Protein AF-0000000073159281 (afdb_homodimer)

Secondary structure (DSSP, 8-state):
-EEEEEEEEEE-S--EEEEETTEEEEEEEEEEEEEEEEE---TT-S-PEEEEEEEEEEEEE-STTHHHHHHHH--TT-EEEEEEEEEEEEEE-TTS-EEEEEEEE-/-EEEEEEEEEE-S--EEEEETTEEEEEEEEEEEEEEEEE---TT-S-PEEEEEEEEEEEEE-STTHHHHHHHH--TT-EEEEEEEEEEEEEE-TTS-EEEEEEEE-

Structure (mmCIF, N/CA/C/O backbone):
data_AF-0000000073159281-model_v1
#
loop_
_entity.id
_entity.type
_entity.pdbx_description
1 polymer 'Single-stranded DNA-binding protein, mitochondrial'
#
loop_
_atom_site.group_PDB
_atom_site.id
_atom_site.type_symbol
_atom_site.label_atom_id
_atom_site.label_alt_id
_atom_site.label_comp_id
_atom_site.label_asym_id
_atom_site.label_entity_id
_atom_site.label_seq_id
_atom_site.pdbx_PDB_ins_code
_atom_site.Cartn_x
_atom_site.Cartn_y
_atom_site.Cartn_z
_atom_site.occupancy
_atom_site.B_iso_or_equiv
_atom_site.auth_seq_id
_atom_site.auth_comp_id
_atom_site.auth_asym_id
_atom_site.auth_atom_id
_atom_site.pdbx_PDB_model_num
ATOM 1 N N . ALA A 1 1 ? -12.023 -1.165 11.5 1 90.31 1 ALA A N 1
ATOM 2 C CA . ALA A 1 1 ? -11.266 -1.849 10.461 1 90.31 1 ALA A CA 1
ATOM 3 C C . ALA A 1 1 ? -9.773 -1.584 10.609 1 90.31 1 ALA A C 1
ATOM 5 O O . ALA A 1 1 ? -9.367 -0.626 11.273 1 90.31 1 ALA A O 1
ATOM 6 N N . MET A 1 2 ? -8.883 -2.578 10.203 1 96.81 2 MET A N 1
ATOM 7 C CA . MET A 1 2 ? -7.434 -2.473 10.297 1 96.81 2 MET A CA 1
ATOM 8 C C . MET A 1 2 ? -6.816 -2.162 8.938 1 96.81 2 MET A C 1
ATOM 10 O O . MET A 1 2 ? -7.199 -2.754 7.93 1 96.81 2 MET A O 1
ATOM 14 N N . ASN A 1 3 ? -5.973 -1.206 8.938 1 98.44 3 ASN A N 1
ATOM 15 C CA . ASN A 1 3 ? -5.109 -0.786 7.836 1 98.44 3 ASN A CA 1
ATOM 16 C C . ASN A 1 3 ? -3.709 -0.43 8.328 1 98.44 3 ASN A C 1
ATOM 18 O O . ASN A 1 3 ? -3.459 0.705 8.742 1 98.44 3 ASN A O 1
ATOM 22 N N . ARG A 1 4 ? -2.82 -1.437 8.297 1 98.5 4 ARG A N 1
ATOM 23 C CA . ARG A 1 4 ? -1.5 -1.253 8.891 1 98.5 4 ARG A CA 1
ATOM 24 C C . ARG A 1 4 ? -0.404 -1.751 7.953 1 98.5 4 ARG A C 1
ATOM 26 O O . ARG A 1 4 ? -0.507 -2.846 7.395 1 98.5 4 ARG A O 1
ATOM 33 N N . VAL A 1 5 ? 0.589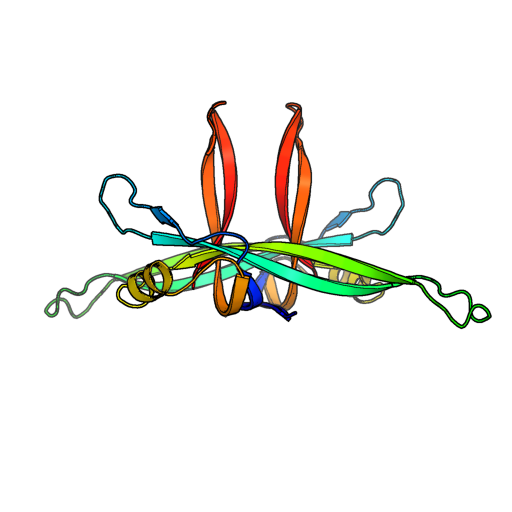 -0.962 7.777 1 98.81 5 VAL A N 1
ATOM 34 C CA . VAL A 1 5 ? 1.781 -1.298 7.004 1 98.81 5 VAL A CA 1
ATOM 35 C C . VAL A 1 5 ? 3.02 -1.191 7.895 1 98.81 5 VAL A C 1
ATOM 37 O O . VAL A 1 5 ? 3.154 -0.244 8.672 1 98.81 5 VAL A O 1
ATOM 40 N N . GLN A 1 6 ? 3.889 -2.137 7.812 1 98.81 6 GLN A N 1
ATOM 41 C CA . GLN A 1 6 ? 5.184 -2.137 8.484 1 98.81 6 GLN A CA 1
ATOM 42 C C . GLN A 1 6 ? 6.316 -2.385 7.496 1 98.81 6 GLN A C 1
ATOM 44 O O . GLN A 1 6 ? 6.324 -3.398 6.797 1 98.81 6 GLN A O 1
ATOM 49 N N . LEU A 1 7 ? 7.242 -1.481 7.488 1 98.75 7 LEU A N 1
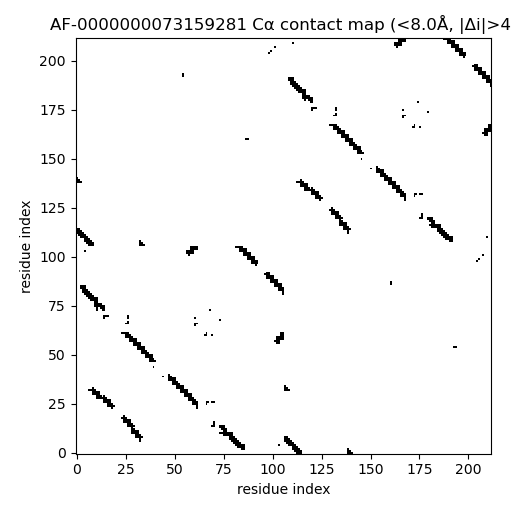ATOM 50 C CA . LEU A 1 7 ? 8.375 -1.571 6.566 1 98.75 7 LEU A CA 1
ATOM 51 C C . LEU A 1 7 ? 9.695 -1.385 7.305 1 98.75 7 LEU A C 1
ATOM 53 O O . LEU A 1 7 ? 9.781 -0.57 8.227 1 98.75 7 LEU A O 1
ATOM 57 N N . LEU A 1 8 ? 10.648 -2.141 6.996 1 98.62 8 LEU A N 1
ATOM 58 C CA . LEU A 1 8 ? 12.047 -1.915 7.336 1 98.62 8 LEU A CA 1
ATOM 59 C C . LEU A 1 8 ? 12.906 -1.809 6.078 1 98.62 8 LEU A C 1
ATOM 61 O O . LEU A 1 8 ? 12.93 -2.732 5.262 1 98.62 8 LEU A O 1
ATOM 65 N N . GLY A 1 9 ? 13.469 -0.706 5.848 1 98.5 9 GLY A N 1
ATOM 66 C CA . GLY A 1 9 ? 14.234 -0.496 4.629 1 98.5 9 GLY A CA 1
ATOM 67 C C . GLY A 1 9 ? 15.133 0.724 4.691 1 98.5 9 GLY A C 1
ATOM 68 O O . GLY A 1 9 ? 15.43 1.231 5.777 1 98.5 9 GLY A O 1
ATOM 69 N N . ARG A 1 10 ? 15.617 1.098 3.531 1 98.62 10 ARG A N 1
ATOM 70 C CA . ARG A 1 10 ? 16.562 2.209 3.443 1 98.62 10 ARG A CA 1
ATOM 71 C C . ARG A 1 10 ? 15.992 3.34 2.59 1 98.62 10 ARG A C 1
ATOM 73 O O . ARG A 1 10 ? 15.383 3.094 1.547 1 98.62 10 ARG A O 1
ATOM 80 N N . VAL A 1 11 ? 16.312 4.52 3.033 1 98.88 11 VAL A N 1
ATOM 81 C CA . VAL A 1 11 ? 15.844 5.719 2.346 1 98.88 11 VAL A CA 1
ATOM 82 C C . VAL A 1 11 ? 16.625 5.91 1.049 1 98.88 11 VAL A C 1
ATOM 84 O O . VAL A 1 11 ? 17.859 5.844 1.046 1 98.88 11 VAL A O 1
ATOM 87 N N . GLY A 1 12 ? 15.977 6.184 -0.039 1 98.69 12 GLY A N 1
ATOM 88 C CA . GLY A 1 12 ? 16.609 6.254 -1.351 1 98.69 12 GLY A CA 1
ATOM 89 C C . GLY A 1 12 ? 17.156 7.625 -1.675 1 98.69 12 GLY A C 1
ATOM 90 O O . GLY A 1 12 ? 18.109 7.75 -2.441 1 98.69 12 GLY A O 1
ATOM 91 N N . GLN A 1 13 ? 16.5 8.633 -1.243 1 98.69 13 GLN A N 1
ATOM 92 C CA . GLN A 1 13 ? 16.875 10.031 -1.407 1 98.69 13 GLN A CA 1
ATOM 93 C C . GLN A 1 13 ? 16.484 10.859 -0.19 1 98.69 13 GLN A C 1
ATOM 95 O O . GLN A 1 13 ? 15.609 10.453 0.583 1 98.69 13 GLN A O 1
ATOM 100 N N . ASP A 1 14 ? 17.109 11.977 -0.103 1 98.88 14 ASP A N 1
ATOM 101 C CA . ASP A 1 14 ? 16.75 12.859 0.996 1 98.88 14 ASP A CA 1
ATOM 102 C C . ASP A 1 14 ? 15.266 13.234 0.922 1 98.88 14 ASP A C 1
ATOM 104 O O . ASP A 1 14 ? 14.742 13.508 -0.161 1 98.88 14 ASP A O 1
ATOM 108 N N . PRO A 1 15 ? 14.625 13.281 2.131 1 98.75 15 PRO A N 1
ATOM 109 C CA . PRO A 1 15 ? 13.203 13.656 2.148 1 98.75 15 PRO A CA 1
ATOM 110 C C . PRO A 1 15 ? 12.953 15.055 1.596 1 98.75 15 PRO A C 1
ATOM 112 O O . PRO A 1 15 ? 13.82 15.93 1.7 1 98.75 15 PRO A O 1
ATOM 115 N N . ILE A 1 16 ? 11.797 15.211 1.095 1 98.06 16 ILE A N 1
ATOM 116 C CA . ILE A 1 16 ? 11.336 16.5 0.581 1 98.06 16 ILE A CA 1
ATOM 117 C C . ILE A 1 16 ? 10.094 16.953 1.352 1 98.06 16 ILE A C 1
ATOM 119 O O . ILE A 1 16 ? 9.227 16.141 1.669 1 98.06 16 ILE A O 1
ATOM 123 N N . MET A 1 17 ? 10.094 18.188 1.643 1 96.12 17 MET A N 1
ATOM 124 C CA . MET A 1 17 ? 8.891 18.781 2.219 1 96.12 17 MET A CA 1
ATOM 125 C C . MET A 1 17 ? 8.016 19.391 1.133 1 96.12 17 MET A C 1
ATOM 127 O O . MET A 1 17 ? 8.492 20.172 0.314 1 96.12 17 MET A O 1
ATOM 131 N N . ARG A 1 18 ? 6.812 18.922 1.043 1 94.06 18 ARG A N 1
ATOM 132 C CA . ARG A 1 18 ? 5.863 19.469 0.075 1 94.06 18 ARG A CA 1
ATOM 133 C C . ARG A 1 18 ? 4.715 20.188 0.776 1 94.06 18 ARG A C 1
ATOM 135 O O . ARG A 1 18 ? 4.305 19.781 1.871 1 94.06 18 ARG A O 1
ATOM 142 N N . GLN A 1 19 ? 4.391 21.344 0.335 1 86.62 19 GLN A N 1
ATOM 143 C CA . GLN A 1 19 ? 3.229 22.094 0.788 1 86.62 19 GLN A CA 1
ATOM 144 C C . GLN A 1 19 ? 2.348 22.516 -0.388 1 86.62 19 GLN A C 1
ATOM 146 O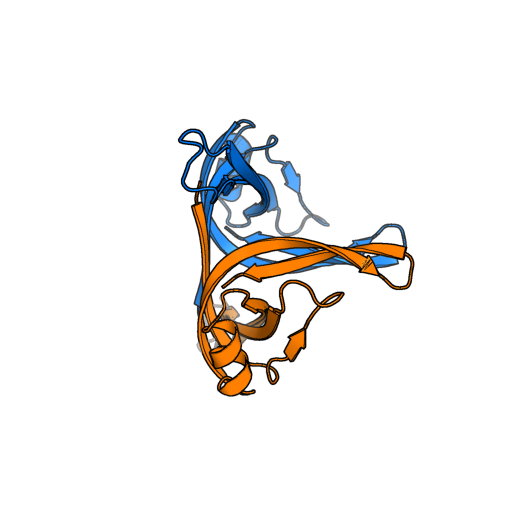 O . GLN A 1 19 ? 2.816 23.172 -1.32 1 86.62 19 GLN A O 1
ATOM 151 N N . VAL A 1 20 ? 1.245 21.781 -0.47 1 66.94 20 VAL A N 1
ATOM 152 C CA . VAL A 1 20 ? 0.361 22.203 -1.553 1 66.94 20 VAL A CA 1
ATOM 153 C C . VAL A 1 20 ? -0.556 23.312 -1.068 1 66.94 20 VAL A C 1
ATOM 155 O O . VAL A 1 20 ? -1.267 23.156 -0.073 1 66.94 20 VAL A O 1
ATOM 158 N N . ASP A 1 21 ? -0.617 24.359 -1.96 1 64.62 21 ASP A N 1
ATOM 159 C CA . ASP A 1 21 ? -1.355 25.609 -1.766 1 64.62 21 ASP A CA 1
ATOM 160 C C . ASP A 1 21 ? -1.19 26.125 -0.339 1 64.62 21 ASP A C 1
ATOM 162 O O . ASP A 1 21 ? -2.076 26.797 0.188 1 64.62 21 ASP A O 1
ATOM 166 N N . GLY A 1 22 ? -0.169 25.859 0.311 1 63.59 22 GLY A N 1
ATOM 167 C CA . GLY A 1 22 ? 0.127 26.406 1.623 1 63.59 22 GLY A CA 1
ATOM 168 C C . GLY A 1 22 ? -0.585 25.688 2.75 1 63.59 22 GLY A C 1
ATOM 169 O O . GLY A 1 22 ? -0.475 26.078 3.914 1 63.59 22 GLY A O 1
ATOM 170 N N . LYS A 1 23 ? -1.422 24.594 2.414 1 73.94 23 LYS A N 1
ATOM 171 C CA . LYS A 1 23 ? -2.145 23.953 3.508 1 73.94 23 LYS A CA 1
ATOM 172 C C . LYS A 1 23 ? -1.629 22.531 3.746 1 73.94 23 LYS A C 1
ATOM 174 O O . LYS A 1 23 ? -1.269 21.828 2.799 1 73.94 23 LYS A O 1
ATOM 179 N N . ASN A 1 24 ? -1.276 22.125 4.863 1 85 24 ASN A N 1
ATOM 180 C CA . ASN A 1 24 ? -0.925 20.875 5.516 1 85 24 ASN A CA 1
ATOM 181 C C . ASN A 1 24 ? 0.343 20.266 4.922 1 85 24 ASN A C 1
ATOM 183 O O . ASN A 1 24 ? 0.274 19.328 4.125 1 85 24 ASN A O 1
ATOM 187 N N . PRO A 1 25 ? 1.506 20.906 5.148 1 94.5 25 PRO A N 1
ATOM 188 C CA . PRO A 1 25 ? 2.77 20.359 4.637 1 94.5 25 PRO A CA 1
ATOM 189 C C . PRO A 1 25 ? 2.939 18.875 4.926 1 94.5 25 PRO A C 1
ATOM 191 O O . PRO A 1 25 ? 2.379 18.359 5.898 1 94.5 25 PRO A O 1
ATOM 194 N N . VAL A 1 26 ? 3.73 18.25 4.055 1 96.5 26 VAL A N 1
ATOM 195 C CA . VAL A 1 26 ? 4.016 16.828 4.199 1 96.5 26 VAL A CA 1
ATOM 196 C C . VAL A 1 26 ? 5.484 16.562 3.883 1 96.5 26 VAL A C 1
ATOM 198 O O . VAL A 1 26 ? 6.043 17.141 2.955 1 96.5 26 VAL A O 1
ATOM 201 N N . THR A 1 27 ? 6.129 15.758 4.656 1 98.25 27 THR A N 1
ATOM 202 C CA . THR A 1 27 ? 7.445 15.234 4.305 1 98.25 27 THR A CA 1
ATOM 203 C C . THR A 1 27 ? 7.316 13.906 3.562 1 98.25 27 THR A C 1
ATOM 205 O O . THR A 1 27 ? 6.629 12.992 4.027 1 98.25 27 THR A O 1
ATOM 208 N N . ILE A 1 28 ? 7.984 13.836 2.406 1 98.19 28 ILE A N 1
ATOM 209 C CA . ILE A 1 28 ? 7.887 12.641 1.58 1 98.19 28 ILE A CA 1
ATOM 210 C C . ILE A 1 28 ? 9.281 12.07 1.33 1 98.19 28 ILE A C 1
ATOM 212 O O . ILE A 1 28 ? 10.227 12.82 1.082 1 98.19 28 ILE A O 1
ATOM 216 N N . PHE A 1 29 ? 9.375 10.758 1.369 1 98.62 29 PHE A N 1
ATOM 217 C CA . PHE A 1 29 ? 10.602 10.078 0.962 1 98.62 29 PHE A CA 1
ATOM 218 C C . PHE A 1 29 ? 10.305 8.664 0.484 1 98.62 29 PHE A C 1
ATOM 220 O O . PHE A 1 29 ? 9.211 8.148 0.7 1 98.62 29 PHE A O 1
ATOM 227 N N . SER A 1 30 ? 11.266 8.109 -0.207 1 98.75 30 SER A N 1
ATOM 228 C CA . SER A 1 30 ? 11.148 6.73 -0.663 1 98.75 30 SER A CA 1
ATOM 229 C C . SER A 1 30 ? 11.93 5.785 0.242 1 98.75 30 SER A C 1
ATOM 231 O O . SER A 1 30 ? 13.016 6.117 0.709 1 98.75 30 SER A O 1
ATOM 233 N N . LEU A 1 31 ? 11.383 4.668 0.458 1 98.81 31 LEU A N 1
ATOM 234 C CA . LEU A 1 31 ? 12.008 3.619 1.259 1 98.81 31 LEU A CA 1
ATOM 235 C C . LEU A 1 31 ? 12.117 2.322 0.464 1 98.81 31 LEU A C 1
ATOM 237 O O . LEU A 1 31 ? 11.125 1.822 -0.059 1 98.81 31 LEU A O 1
ATOM 241 N N . ALA A 1 32 ? 13.305 1.814 0.357 1 98.62 32 ALA A N 1
ATOM 242 C CA . ALA A 1 32 ? 13.531 0.561 -0.355 1 98.62 32 ALA A CA 1
ATOM 243 C C . ALA A 1 32 ? 13.422 -0.634 0.588 1 98.62 32 ALA A C 1
ATOM 245 O O . ALA A 1 32 ? 14.055 -0.655 1.647 1 98.62 32 ALA A O 1
ATOM 246 N N . THR A 1 33 ? 12.648 -1.606 0.291 1 98.25 33 THR A N 1
ATOM 247 C CA . THR A 1 33 ? 12.656 -2.918 0.929 1 98.25 33 THR A CA 1
ATOM 248 C C . THR A 1 33 ? 13.094 -3.996 -0.059 1 98.25 33 THR A C 1
ATOM 250 O O . THR A 1 33 ? 12.758 -3.934 -1.243 1 98.25 33 THR A O 1
ATOM 253 N N . ASN A 1 34 ? 13.773 -4.965 0.489 1 95.56 34 ASN A N 1
ATOM 254 C CA . ASN A 1 34 ? 14.258 -6.035 -0.373 1 95.56 34 ASN A CA 1
ATOM 255 C C . ASN A 1 34 ? 13.719 -7.395 0.07 1 95.56 34 ASN A C 1
ATOM 257 O O . ASN A 1 34 ? 13.633 -7.676 1.268 1 95.56 34 ASN A O 1
ATOM 261 N N . GLU A 1 35 ? 13.305 -8.055 -0.894 1 90.69 35 GLU A N 1
ATOM 262 C CA . GLU A 1 35 ? 12.922 -9.453 -0.71 1 90.69 35 GLU A CA 1
ATOM 263 C C . GLU A 1 35 ? 13.875 -10.391 -1.448 1 90.69 35 GLU A C 1
ATOM 265 O O . GLU A 1 35 ? 14.273 -10.109 -2.58 1 90.69 35 GLU A O 1
ATOM 270 N N . MET A 1 36 ? 14.219 -11.406 -0.615 1 88.75 36 MET A N 1
ATOM 271 C CA . MET A 1 36 ? 15.133 -12.383 -1.209 1 88.75 36 MET A CA 1
ATOM 272 C C . MET A 1 36 ? 14.477 -13.758 -1.305 1 88.75 36 MET A C 1
ATOM 274 O O . MET A 1 36 ? 13.711 -14.148 -0.417 1 88.75 36 MET A O 1
ATOM 278 N N . TRP A 1 37 ? 14.68 -14.391 -2.459 1 84.06 37 TRP A N 1
ATOM 279 C CA . TRP A 1 37 ? 14.25 -15.781 -2.596 1 84.06 37 TRP A CA 1
ATOM 280 C C . TRP A 1 37 ? 15.281 -16.594 -3.371 1 84.06 37 TRP A C 1
ATOM 282 O O . TRP A 1 37 ? 16.125 -16.031 -4.074 1 84.06 37 TRP A O 1
ATOM 292 N N . ARG A 1 38 ? 15.359 -17.859 -3.15 1 82.12 38 ARG A N 1
ATOM 293 C CA . ARG A 1 38 ? 16.312 -18.766 -3.797 1 82.12 38 ARG A CA 1
ATOM 294 C C . ARG A 1 38 ? 15.742 -19.312 -5.105 1 82.12 38 ARG A C 1
ATOM 296 O O . ARG A 1 38 ? 14.57 -19.688 -5.172 1 82.12 38 ARG A O 1
ATOM 303 N N . THR A 1 39 ? 16.469 -18.953 -6.199 1 71.88 39 THR A N 1
ATOM 304 C CA . THR A 1 39 ? 16.141 -19.5 -7.516 1 71.88 39 THR A CA 1
ATOM 305 C C . THR A 1 39 ? 17 -20.719 -7.832 1 71.88 39 THR A C 1
ATOM 307 O O . THR A 1 39 ? 18.172 -20.766 -7.477 1 71.88 39 THR A O 1
ATOM 310 N N . GLY A 1 40 ? 16.484 -22.062 -8.117 1 64.81 40 GLY A N 1
ATOM 311 C CA . GLY A 1 40 ? 17.219 -23.234 -8.555 1 64.81 40 GLY A CA 1
ATOM 312 C C . GLY A 1 40 ? 16.766 -24.516 -7.863 1 64.81 40 GLY A C 1
ATOM 313 O O . GLY A 1 40 ? 17.281 -24.859 -6.801 1 64.81 40 GLY A O 1
ATOM 314 N N . GLU A 1 41 ? 15.492 -24.797 -7.871 1 54.75 41 GLU A N 1
ATOM 315 C CA . GLU A 1 41 ? 15.125 -26.125 -7.371 1 54.75 41 GLU A CA 1
ATOM 316 C C . GLU A 1 41 ? 16.125 -27.172 -7.82 1 54.75 41 GLU A C 1
ATOM 318 O O . GLU A 1 41 ? 15.883 -28.375 -7.676 1 54.75 41 GLU A O 1
ATOM 323 N N . ASN A 1 42 ? 16.922 -27.031 -8.883 1 53.5 42 ASN A N 1
ATOM 324 C CA . ASN A 1 42 ? 17.516 -28.344 -9.164 1 53.5 42 ASN A CA 1
ATOM 325 C C . ASN A 1 42 ? 18.266 -28.891 -7.961 1 53.5 42 ASN A C 1
ATOM 327 O O . ASN A 1 42 ? 19.156 -28.219 -7.426 1 53.5 42 ASN A O 1
ATOM 331 N N . GLU A 1 43 ? 17.75 -29.906 -7.234 1 51.38 43 GLU A N 1
ATOM 332 C CA . GLU A 1 43 ? 18.312 -30.719 -6.16 1 51.38 43 GLU A CA 1
ATOM 333 C C . GLU A 1 43 ? 19.828 -30.75 -6.215 1 51.38 43 GLU A C 1
ATOM 335 O O . GLU A 1 43 ? 20.5 -30.844 -5.18 1 51.38 43 GLU A O 1
ATOM 340 N N . GLU A 1 44 ? 20.422 -31.094 -7.387 1 54.53 44 GLU A N 1
ATOM 341 C CA . GLU A 1 44 ? 21.828 -31.484 -7.465 1 54.53 44 GLU A CA 1
ATOM 342 C C . GLU A 1 44 ? 22.75 -30.281 -7.324 1 54.53 44 GLU A C 1
ATOM 344 O O . GLU A 1 44 ? 23.969 -30.438 -7.164 1 54.53 44 GLU A O 1
ATOM 349 N N . ALA A 1 45 ? 22.375 -28.984 -7.82 1 53.59 45 ALA A N 1
ATOM 350 C CA . ALA A 1 45 ? 23.375 -27.922 -7.824 1 53.59 45 ALA A CA 1
ATOM 351 C C . ALA A 1 45 ? 23.375 -27.156 -6.504 1 53.59 45 ALA A C 1
ATOM 353 O O . ALA A 1 45 ? 22.344 -26.594 -6.113 1 53.59 45 ALA A O 1
ATOM 354 N N . GLN A 1 46 ? 23.969 -27.516 -5.461 1 59.97 46 GLN A N 1
ATOM 355 C CA . GLN A 1 46 ? 24.328 -26.984 -4.145 1 59.97 46 GLN A CA 1
ATOM 356 C C . GLN A 1 46 ? 24.297 -25.469 -4.133 1 59.97 46 GLN A C 1
ATOM 358 O O . GLN A 1 46 ? 24.281 -24.844 -3.066 1 59.97 46 GLN A O 1
ATOM 363 N N . GLY A 1 47 ? 24.516 -24.781 -5.297 1 57.78 47 GLY A N 1
ATOM 364 C CA . GLY A 1 47 ? 24.734 -23.344 -5.301 1 57.78 47 GLY A CA 1
ATOM 365 C C . GLY A 1 47 ? 23.516 -22.562 -5.781 1 57.78 47 GLY A C 1
ATOM 366 O O . GLY A 1 47 ? 23.562 -21.953 -6.855 1 57.78 47 GLY A O 1
ATOM 367 N N . GLY A 1 48 ? 22.266 -22.703 -5.43 1 63.47 48 GLY A N 1
ATOM 368 C CA . GLY A 1 48 ? 21.125 -21.969 -5.949 1 63.47 48 GLY A CA 1
ATOM 369 C C . GLY A 1 48 ? 21.328 -20.469 -5.902 1 63.47 48 GLY A C 1
ATOM 370 O O . GLY A 1 48 ? 21.984 -19.953 -5.004 1 63.47 48 GLY A O 1
ATOM 371 N N . ASP A 1 49 ? 21.219 -19.719 -6.973 1 79 49 ASP A N 1
ATOM 372 C CA . ASP A 1 49 ? 21.406 -18.281 -7.055 1 79 49 ASP A CA 1
ATOM 373 C C . ASP A 1 49 ? 20.312 -17.547 -6.301 1 79 49 ASP A C 1
ATOM 375 O O . ASP A 1 49 ? 19.141 -17.938 -6.344 1 79 49 ASP A O 1
ATOM 379 N N . ILE A 1 50 ? 20.672 -16.703 -5.395 1 84.44 50 ILE A N 1
ATOM 380 C CA . ILE A 1 50 ? 19.75 -15.844 -4.645 1 84.44 50 ILE A CA 1
ATOM 381 C C . ILE A 1 50 ? 19.25 -14.719 -5.543 1 84.44 50 ILE A C 1
ATOM 383 O O . ILE A 1 50 ? 20.047 -14.039 -6.203 1 84.44 50 ILE A O 1
ATOM 387 N N . SER A 1 51 ? 17.922 -14.711 -5.766 1 90.88 51 SER A N 1
ATOM 388 C CA . SER A 1 51 ? 17.297 -13.586 -6.445 1 90.88 51 SER A CA 1
ATOM 389 C C . SER A 1 51 ? 16.766 -12.555 -5.445 1 90.88 51 SER A C 1
ATOM 391 O O . SER A 1 51 ? 16.422 -12.906 -4.316 1 90.88 51 SER A O 1
ATOM 393 N N . GLN A 1 52 ? 16.938 -11.336 -5.871 1 91.56 52 GLN A N 1
ATOM 394 C CA . GLN A 1 52 ? 16.5 -10.266 -4.988 1 91.56 52 GLN A CA 1
ATOM 395 C C . GLN A 1 52 ? 15.57 -9.297 -5.719 1 91.56 52 GLN A C 1
ATOM 397 O O . GLN A 1 52 ? 15.789 -8.984 -6.891 1 91.56 52 GLN A O 1
ATOM 402 N N . LYS A 1 53 ? 14.523 -8.938 -5.012 1 93.62 53 LYS A N 1
ATOM 403 C CA . LYS A 1 53 ? 13.625 -7.906 -5.52 1 93.62 53 LYS A CA 1
ATOM 404 C C . LYS A 1 53 ? 13.562 -6.711 -4.574 1 93.62 53 LYS A C 1
ATOM 406 O O . LYS A 1 53 ? 13.367 -6.879 -3.367 1 93.62 53 LYS A O 1
ATOM 411 N N . THR A 1 54 ? 13.805 -5.562 -5.246 1 96.38 54 THR A N 1
ATOM 412 C CA . THR A 1 54 ? 13.664 -4.332 -4.477 1 96.38 54 THR A CA 1
ATOM 413 C C . THR A 1 54 ? 12.297 -3.695 -4.727 1 96.38 54 THR A C 1
ATOM 415 O O . THR A 1 54 ? 11.844 -3.605 -5.867 1 96.38 54 THR A O 1
ATOM 418 N N . THR A 1 55 ? 11.625 -3.383 -3.664 1 97.25 55 THR A N 1
ATOM 419 C CA . THR A 1 55 ? 10.383 -2.629 -3.74 1 97.25 55 THR A CA 1
ATOM 420 C C . THR A 1 55 ? 10.555 -1.239 -3.133 1 97.25 55 THR A C 1
ATOM 422 O O . THR A 1 55 ? 11.102 -1.097 -2.039 1 97.25 55 THR A O 1
ATOM 425 N N . TRP A 1 56 ? 10.109 -0.182 -3.857 1 98.19 56 TRP A N 1
ATOM 426 C CA . TRP A 1 56 ? 10.203 1.202 -3.404 1 98.19 56 TRP A CA 1
ATOM 427 C C . TRP A 1 56 ? 8.852 1.706 -2.918 1 98.19 56 TRP A C 1
ATOM 429 O O . TRP A 1 56 ? 7.855 1.627 -3.641 1 98.19 56 TRP A O 1
ATOM 439 N N . HIS A 1 57 ? 8.828 2.158 -1.744 1 98.38 57 HIS A N 1
ATOM 440 C CA . HIS A 1 57 ? 7.609 2.656 -1.112 1 98.38 57 HIS A CA 1
ATOM 441 C C . HIS A 1 57 ? 7.668 4.168 -0.92 1 98.38 57 HIS A C 1
ATOM 443 O O . HIS A 1 57 ? 8.68 4.699 -0.451 1 98.38 57 HIS A O 1
ATOM 449 N N . ARG A 1 58 ? 6.582 4.848 -1.285 1 97.94 58 ARG A N 1
ATOM 450 C CA . ARG A 1 58 ? 6.441 6.262 -0.95 1 97.94 58 ARG A CA 1
ATOM 451 C C . ARG A 1 58 ? 5.895 6.438 0.463 1 97.94 58 ARG A C 1
ATOM 453 O O . ARG A 1 58 ? 4.812 5.941 0.783 1 97.94 58 ARG A O 1
ATOM 460 N N . ILE A 1 59 ? 6.633 7.117 1.288 1 98.62 59 ILE A N 1
ATOM 461 C CA . ILE A 1 59 ? 6.227 7.395 2.662 1 98.62 59 ILE A CA 1
ATOM 462 C C . ILE A 1 59 ? 5.816 8.859 2.797 1 98.62 59 ILE A C 1
ATOM 464 O O . ILE A 1 59 ? 6.516 9.75 2.312 1 98.62 59 ILE A O 1
ATOM 468 N N . SER A 1 60 ? 4.738 9.109 3.424 1 97.81 60 SER A N 1
ATOM 469 C CA . SER A 1 60 ? 4.277 10.461 3.711 1 97.81 60 SER A CA 1
ATOM 470 C C . SER A 1 60 ? 4.125 10.695 5.211 1 97.81 60 SER A C 1
ATOM 472 O O . SER A 1 60 ? 3.467 9.906 5.898 1 97.81 60 SER A O 1
ATOM 474 N N . VAL A 1 61 ? 4.641 11.695 5.676 1 98.19 61 VAL A N 1
ATOM 475 C CA . VAL A 1 61 ? 4.551 12.055 7.086 1 98.19 61 VAL A CA 1
ATOM 476 C C . VAL A 1 61 ? 3.865 13.406 7.238 1 98.19 61 VAL A C 1
ATOM 478 O O . VAL A 1 61 ? 4.426 14.438 6.863 1 98.19 61 VAL A O 1
ATOM 481 N N . PHE A 1 62 ? 2.688 13.406 7.875 1 95.81 62 PHE A N 1
ATOM 482 C CA . PHE A 1 62 ? 1.899 14.625 8 1 95.81 62 PHE A CA 1
ATOM 483 C C . PHE A 1 62 ? 2.01 15.195 9.414 1 95.81 62 PHE A C 1
ATOM 485 O O . PHE A 1 62 ? 1.913 16.406 9.602 1 95.81 62 PHE A O 1
ATOM 492 N N . ARG A 1 63 ? 2.045 14.289 10.398 1 95.06 63 ARG A N 1
ATOM 493 C CA . ARG A 1 63 ? 1.969 14.719 11.797 1 95.06 63 ARG A CA 1
ATOM 494 C C . ARG A 1 63 ? 3.055 15.742 12.102 1 95.06 63 ARG A C 1
ATOM 496 O O . ARG A 1 63 ? 4.246 15.453 11.992 1 95.06 63 ARG A O 1
ATOM 503 N N . PRO A 1 64 ? 2.496 16.797 12.664 1 94.38 64 PRO A N 1
ATOM 504 C CA . PRO A 1 64 ? 3.502 17.812 12.961 1 94.38 64 PRO A CA 1
ATOM 505 C C . PRO A 1 64 ? 4.586 17.312 13.914 1 94.38 64 PRO A C 1
ATOM 507 O O . PRO A 1 64 ? 4.297 16.547 14.836 1 94.38 64 PRO A O 1
ATOM 510 N N . GLY A 1 65 ? 5.734 17.75 14.078 1 96.31 65 GLY A N 1
ATOM 511 C CA . GLY A 1 65 ? 6.871 17.281 14.844 1 96.31 65 GLY A CA 1
ATOM 512 C C . GLY A 1 65 ? 7.621 16.141 14.172 1 96.31 65 GLY A C 1
ATOM 513 O O . GLY A 1 65 ? 8.812 16.266 13.875 1 96.31 65 GLY A O 1
ATOM 514 N N . LEU A 1 66 ? 6.734 15.117 13.93 1 97.88 66 LEU A N 1
ATOM 515 C CA . LEU A 1 66 ? 7.375 14 13.242 1 97.88 66 LEU A CA 1
ATOM 516 C C . LEU A 1 66 ? 7.773 14.391 11.828 1 97.88 66 LEU A C 1
ATOM 518 O O . LEU A 1 66 ? 8.844 14.016 11.352 1 97.88 66 LEU A O 1
ATOM 522 N N . ARG A 1 67 ? 6.816 15.047 11.273 1 97.69 67 ARG A N 1
ATOM 523 C CA . ARG A 1 67 ? 7.074 15.562 9.938 1 97.69 67 ARG A CA 1
ATOM 524 C C . ARG A 1 67 ? 8.375 16.359 9.891 1 97.69 67 ARG A C 1
ATOM 526 O O . ARG A 1 67 ? 9.227 16.109 9.039 1 97.69 67 ARG A O 1
ATOM 533 N N . ASP A 1 68 ? 8.523 17.219 10.836 1 97.75 68 ASP A N 1
ATOM 534 C CA . ASP A 1 68 ? 9.68 18.094 10.859 1 97.75 68 ASP A CA 1
ATOM 535 C C . ASP A 1 68 ? 10.953 17.328 11.18 1 97.75 68 ASP A C 1
ATOM 537 O O . ASP A 1 68 ? 12 17.547 10.562 1 97.75 68 ASP A O 1
ATOM 541 N N . VAL A 1 69 ? 10.914 16.453 12.164 1 98.25 69 VAL A N 1
ATOM 542 C CA . VAL A 1 69 ? 12.055 15.641 12.555 1 98.25 69 VAL A CA 1
ATOM 543 C C . VAL A 1 69 ? 12.492 14.766 11.383 1 98.25 69 VAL A C 1
ATOM 545 O O . VAL A 1 69 ? 13.688 14.641 11.109 1 98.25 69 VAL A O 1
ATOM 548 N N . THR A 1 70 ? 11.539 14.203 10.703 1 98.75 70 THR A N 1
ATOM 549 C CA . THR A 1 70 ? 11.836 13.352 9.555 1 98.75 70 THR A CA 1
ATOM 550 C C . THR A 1 70 ? 12.547 14.148 8.461 1 98.75 70 THR A C 1
ATOM 552 O O . THR A 1 70 ? 13.57 13.711 7.934 1 98.75 70 THR A O 1
ATOM 555 N N . TYR A 1 71 ? 11.992 15.297 8.188 1 98.56 71 TYR A N 1
ATOM 556 C CA . TYR A 1 71 ? 12.578 16.141 7.156 1 98.56 71 TYR A CA 1
ATOM 557 C C . TYR A 1 71 ? 14 16.547 7.523 1 98.56 71 TYR A C 1
ATOM 559 O O . TYR A 1 71 ? 14.891 16.547 6.668 1 98.56 71 TYR A O 1
ATOM 567 N N . GLN A 1 72 ? 14.266 16.797 8.75 1 98.69 72 GLN A N 1
ATOM 568 C CA . GLN A 1 72 ? 15.531 17.375 9.203 1 98.69 72 GLN A CA 1
ATOM 569 C C . GLN A 1 72 ? 16.594 16.297 9.367 1 98.69 72 GLN A C 1
ATOM 571 O O . GLN A 1 72 ? 17.766 16.531 9.062 1 98.69 72 GLN A O 1
ATOM 576 N N . TYR A 1 73 ? 16.203 15.125 9.789 1 98.75 73 TYR A N 1
ATOM 577 C CA . TYR A 1 73 ? 17.25 14.234 10.305 1 98.75 73 TYR A CA 1
ATOM 578 C C . TYR A 1 73 ? 17.344 12.977 9.453 1 98.75 73 TYR A C 1
ATOM 580 O O . TYR A 1 73 ? 18.344 12.242 9.531 1 98.75 73 TYR A O 1
ATOM 588 N N . VAL A 1 74 ? 16.297 12.656 8.727 1 98.81 74 VAL A N 1
ATOM 589 C CA . VAL A 1 74 ? 16.391 11.516 7.828 1 98.81 74 VAL A CA 1
ATOM 590 C C . VAL A 1 74 ? 17.156 11.906 6.566 1 98.81 74 VAL A C 1
ATOM 592 O O . VAL A 1 74 ? 16.953 12.992 6.02 1 98.81 74 VAL A O 1
ATOM 595 N N . LYS A 1 75 ? 18.031 10.969 6.121 1 98.81 75 LYS A N 1
ATOM 596 C CA . LYS A 1 75 ? 18.859 11.211 4.945 1 98.81 75 LYS A CA 1
ATOM 597 C C . LYS A 1 75 ? 18.906 9.984 4.043 1 98.81 75 LYS A C 1
ATOM 599 O O . LYS A 1 75 ? 18.578 8.883 4.473 1 98.81 75 LYS A O 1
ATOM 604 N N . LYS A 1 76 ? 19.328 10.297 2.797 1 98.81 76 LYS A N 1
ATOM 605 C CA . LYS A 1 76 ? 19.625 9.172 1.908 1 98.81 76 LYS A CA 1
ATOM 606 C C . LYS A 1 76 ? 20.453 8.109 2.615 1 98.81 76 LYS A C 1
ATOM 608 O O . LYS A 1 76 ? 21.453 8.438 3.271 1 98.81 76 LYS A O 1
ATOM 613 N N . GLY A 1 77 ? 19.953 6.898 2.504 1 98.62 77 GLY A N 1
ATOM 614 C CA . GLY A 1 77 ? 20.719 5.801 3.076 1 98.62 77 GLY A CA 1
ATOM 615 C C . GLY A 1 77 ? 20.297 5.461 4.492 1 98.62 77 GLY A C 1
ATOM 616 O O . GLY A 1 77 ? 20.656 4.402 5.012 1 98.62 77 GLY A O 1
ATOM 617 N N . SER A 1 78 ? 19.547 6.297 5.156 1 98.75 78 SER A N 1
ATOM 618 C CA . SER A 1 78 ? 19.062 5.988 6.496 1 98.75 78 SER A CA 1
ATOM 619 C C . SER A 1 78 ? 18.297 4.672 6.512 1 98.75 78 SER A C 1
ATOM 621 O O . SER A 1 78 ? 17.484 4.406 5.613 1 98.75 78 SER A O 1
ATOM 623 N N . ARG A 1 79 ? 18.578 3.824 7.539 1 98.38 79 ARG A N 1
ATOM 624 C CA . ARG A 1 79 ? 17.766 2.637 7.797 1 98.38 79 ARG A CA 1
ATOM 625 C C . ARG A 1 79 ? 16.609 2.959 8.734 1 98.38 79 ARG A C 1
ATOM 627 O O . ARG A 1 79 ? 16.812 3.484 9.828 1 98.38 79 ARG A O 1
ATOM 634 N N . LEU A 1 80 ? 15.383 2.654 8.273 1 98.69 80 LEU A N 1
ATOM 635 C CA . LEU A 1 80 ? 14.219 3.039 9.062 1 98.69 80 LEU A CA 1
ATOM 636 C C . LEU A 1 80 ? 13.242 1.873 9.195 1 98.69 80 LEU A C 1
ATOM 638 O O . LEU A 1 80 ? 13.078 1.087 8.266 1 98.69 80 LEU A O 1
ATOM 642 N N . TYR A 1 81 ? 12.664 1.751 10.336 1 98.81 81 TYR A N 1
ATOM 643 C CA . TYR A 1 81 ? 11.406 1.047 10.531 1 98.81 81 TYR A CA 1
ATOM 644 C C . TYR A 1 81 ? 10.227 2.01 10.453 1 98.81 81 TYR A C 1
ATOM 646 O O . TYR A 1 81 ? 10.156 2.98 11.219 1 98.81 81 TYR A O 1
ATOM 654 N N . VAL A 1 82 ? 9.305 1.855 9.484 1 98.75 82 VAL A N 1
ATOM 655 C CA . VAL A 1 82 ? 8.164 2.74 9.281 1 98.75 82 VAL A CA 1
ATOM 656 C C . VAL A 1 82 ? 6.867 1.98 9.547 1 98.75 82 VAL A C 1
ATOM 658 O O . VAL A 1 82 ? 6.684 0.861 9.07 1 98.75 82 VAL A O 1
ATOM 661 N N . GLU A 1 83 ? 6.035 2.539 10.32 1 98.62 83 GLU A N 1
ATOM 662 C CA . GLU A 1 83 ? 4.668 2.066 10.523 1 98.62 83 GLU A CA 1
ATOM 663 C C . GLU A 1 83 ? 3.65 3.119 10.086 1 98.62 83 GLU A C 1
ATOM 665 O O . GLU A 1 83 ? 3.793 4.301 10.406 1 98.62 83 GLU A O 1
ATOM 670 N N . GLY A 1 84 ? 2.619 2.684 9.391 1 98.38 84 GLY A N 1
ATOM 671 C CA . GLY A 1 84 ? 1.595 3.611 8.938 1 98.38 84 GLY A CA 1
ATOM 672 C C . GLY A 1 84 ? 0.402 2.922 8.305 1 98.38 84 GLY A C 1
ATOM 673 O O . GLY A 1 84 ? 0.087 1.779 8.641 1 98.38 84 GLY A O 1
ATOM 674 N N . LYS A 1 85 ? -0.307 3.688 7.492 1 97.88 85 LYS A N 1
ATOM 675 C CA . LYS A 1 85 ? -1.492 3.201 6.793 1 97.88 85 LYS A CA 1
ATOM 676 C C . LYS A 1 85 ? -1.368 3.412 5.285 1 97.88 85 LYS A C 1
ATOM 678 O O . LYS A 1 85 ? -0.715 4.359 4.84 1 97.88 85 LYS A O 1
ATOM 683 N N . LEU A 1 86 ? -1.988 2.477 4.602 1 97.44 86 LEU A N 1
ATOM 684 C CA . LEU A 1 86 ? -2.053 2.627 3.152 1 97.44 86 LEU A CA 1
ATOM 685 C C . LEU A 1 86 ? -3.084 3.678 2.76 1 97.44 86 LEU A C 1
ATOM 687 O O . LEU A 1 86 ? -4.18 3.723 3.328 1 97.44 86 LEU A O 1
ATOM 691 N N . ASP A 1 87 ? -2.668 4.551 1.922 1 96.25 87 ASP A N 1
ATOM 692 C CA . ASP A 1 87 ? -3.576 5.531 1.336 1 96.25 87 ASP A CA 1
ATOM 693 C C . ASP A 1 87 ? -3.365 5.641 -0.172 1 96.25 87 ASP A C 1
ATOM 695 O O . ASP A 1 87 ? -2.23 5.59 -0.65 1 96.25 87 ASP A O 1
ATOM 699 N N . TYR A 1 88 ? -4.574 5.688 -0.882 1 95.12 88 TYR A N 1
ATOM 700 C CA . TYR A 1 88 ? -4.539 5.809 -2.336 1 95.12 88 TYR A CA 1
ATOM 701 C C . TYR A 1 88 ? -5.016 7.188 -2.781 1 95.12 88 TYR A C 1
ATOM 703 O O . TYR A 1 88 ? -6.207 7.492 -2.699 1 95.12 88 TYR A O 1
ATOM 711 N N . GLY A 1 89 ? -4.141 8.07 -3.029 1 89.81 89 GLY A N 1
ATOM 712 C CA . GLY A 1 89 ? -4.504 9.375 -3.559 1 89.81 89 GLY A CA 1
ATOM 713 C C . GLY A 1 89 ? -4.633 9.391 -5.07 1 89.81 89 GLY A C 1
ATOM 714 O O . GLY A 1 89 ? -4.188 8.461 -5.746 1 89.81 89 GLY A O 1
ATOM 715 N N . GLU A 1 90 ? -5.422 10.367 -5.504 1 88.19 90 GLU A N 1
ATOM 716 C CA . GLU A 1 90 ? -5.559 10.555 -6.945 1 88.19 90 GLU A CA 1
ATOM 717 C C . GLU A 1 90 ? -5.035 11.914 -7.379 1 88.19 90 GLU A C 1
ATOM 719 O O . GLU A 1 90 ? -5.148 12.898 -6.641 1 88.19 90 GLU A O 1
ATOM 724 N N . TYR A 1 91 ? -4.34 11.844 -8.508 1 85.88 91 TYR A N 1
ATOM 725 C CA . TYR A 1 91 ? -3.92 13.109 -9.094 1 85.88 91 TYR A CA 1
ATOM 726 C C . TYR A 1 91 ? -3.977 13.055 -10.609 1 85.88 91 TYR A C 1
ATOM 728 O O . TYR A 1 91 ? -4.039 11.969 -11.195 1 85.88 91 TYR A O 1
ATOM 736 N N . THR A 1 92 ? -4.148 14.266 -11.203 1 87 92 THR A N 1
ATOM 737 C CA . THR A 1 92 ? -4.105 14.367 -12.656 1 87 92 THR A CA 1
ATOM 738 C C . THR A 1 92 ? -2.699 14.711 -13.133 1 87 92 THR A C 1
ATOM 740 O O . THR A 1 92 ? -2.098 15.68 -12.664 1 87 92 THR A O 1
ATOM 743 N N . ASP A 1 93 ? -2.256 13.914 -14.117 1 82.12 93 ASP A N 1
ATOM 744 C CA . ASP A 1 93 ? -0.892 14.164 -14.578 1 82.12 93 ASP A CA 1
ATOM 745 C C . ASP A 1 93 ? -0.87 15.219 -15.68 1 82.12 93 ASP A C 1
ATOM 747 O O . ASP A 1 93 ? -1.908 15.781 -16.031 1 82.12 93 ASP A O 1
ATOM 751 N N . LYS A 1 94 ? 0.291 15.578 -16.141 1 83.44 94 LYS A N 1
ATOM 752 C CA . LYS A 1 94 ? 0.5 16.641 -17.125 1 83.44 94 LYS A CA 1
ATOM 753 C C . LYS A 1 94 ? -0.292 16.359 -18.406 1 83.44 94 LYS A C 1
ATOM 755 O O . LYS A 1 94 ? -0.589 17.281 -19.172 1 83.44 94 LYS A O 1
ATOM 760 N N . ASN A 1 95 ? -0.646 15.133 -18.609 1 83.5 95 ASN A N 1
ATOM 761 C CA . ASN A 1 95 ? -1.406 14.742 -19.797 1 83.5 95 ASN A CA 1
ATOM 762 C C . ASN A 1 95 ? -2.898 14.633 -19.5 1 83.5 95 ASN A C 1
ATOM 764 O O . ASN A 1 95 ? -3.645 14.008 -20.25 1 83.5 95 ASN A O 1
ATOM 768 N N . ASN A 1 96 ? -3.254 15.07 -18.297 1 83.25 96 ASN A N 1
ATOM 769 C CA . ASN A 1 96 ? -4.656 15.117 -17.891 1 83.25 96 ASN A CA 1
ATOM 770 C C . ASN A 1 96 ? -5.215 13.719 -17.656 1 83.25 96 ASN A C 1
ATOM 772 O O . ASN A 1 96 ? -6.387 13.461 -17.938 1 83.25 96 ASN A O 1
ATOM 776 N N . VAL A 1 97 ? -4.309 12.906 -17.375 1 82.62 97 VAL A N 1
ATOM 777 C CA . VAL A 1 97 ? -4.742 11.547 -17.047 1 82.62 97 VAL A CA 1
ATOM 778 C C . VAL A 1 97 ? -4.781 11.375 -15.531 1 82.62 97 VAL A C 1
ATOM 780 O O . VAL A 1 97 ? -3.84 11.758 -14.828 1 82.62 97 VAL A O 1
ATOM 783 N N . ARG A 1 98 ? -5.812 10.82 -15.078 1 83 98 ARG A N 1
ATOM 784 C CA . ARG A 1 98 ? -5.949 10.531 -13.648 1 83 98 ARG A CA 1
ATOM 785 C C . ARG A 1 98 ? -5.039 9.383 -13.234 1 83 98 ARG A C 1
ATOM 787 O O . ARG A 1 98 ? -5.055 8.32 -13.859 1 83 98 ARG A O 1
ATOM 794 N N . ARG A 1 99 ? -4.211 9.68 -12.172 1 83.81 99 ARG A N 1
ATOM 795 C CA . ARG A 1 99 ? -3.281 8.672 -11.68 1 83.81 99 ARG A CA 1
ATOM 796 C C . ARG A 1 99 ? -3.479 8.43 -10.188 1 83.81 99 ARG A C 1
ATOM 798 O O . ARG A 1 99 ? -3.934 9.312 -9.461 1 83.81 99 ARG A O 1
ATOM 805 N N . GLN A 1 100 ? -3.318 7.113 -9.945 1 86.31 100 GLN A N 1
ATOM 806 C CA . GLN A 1 100 ? -3.334 6.77 -8.523 1 86.31 100 GLN A CA 1
ATOM 807 C C . GLN A 1 100 ? -1.931 6.824 -7.93 1 86.31 100 GLN A C 1
ATOM 809 O O . GLN A 1 100 ? -0.966 6.387 -8.562 1 86.31 100 GLN A O 1
ATOM 814 N N . ALA A 1 101 ? -1.854 7.566 -6.809 1 89 101 ALA A N 1
ATOM 815 C CA . ALA A 1 101 ? -0.615 7.562 -6.035 1 89 101 ALA A CA 1
ATOM 816 C C . ALA A 1 101 ? -0.794 6.82 -4.715 1 89 101 ALA A C 1
ATOM 818 O O . ALA A 1 101 ? -1.64 7.188 -3.896 1 89 101 ALA A O 1
ATOM 819 N N . THR A 1 102 ? -0.055 5.742 -4.578 1 94.88 102 THR A N 1
ATOM 820 C CA . THR A 1 102 ? -0.066 4.996 -3.324 1 94.88 102 THR A CA 1
ATOM 821 C C . THR A 1 102 ? 0.985 5.539 -2.361 1 94.88 102 THR A C 1
ATOM 823 O O . THR A 1 102 ? 2.127 5.789 -2.756 1 94.88 102 THR A O 1
ATOM 826 N N . THR A 1 103 ? 0.564 5.746 -1.175 1 96.94 103 THR A N 1
ATOM 827 C CA . THR A 1 103 ? 1.51 6.188 -0.156 1 96.94 103 THR A CA 1
ATOM 828 C C . THR A 1 103 ? 1.255 5.473 1.168 1 96.94 103 THR A C 1
ATOM 830 O O . THR A 1 103 ? 0.148 4.988 1.414 1 96.94 103 THR A O 1
ATOM 833 N N . ILE A 1 104 ? 2.312 5.293 1.892 1 98.38 104 ILE A N 1
ATOM 834 C CA . ILE A 1 104 ? 2.203 4.91 3.295 1 98.38 104 ILE A CA 1
ATOM 835 C C . ILE A 1 104 ? 2.223 6.16 4.176 1 98.38 104 ILE A C 1
ATOM 837 O O . ILE A 1 104 ? 3.23 6.867 4.238 1 98.38 104 ILE A O 1
ATOM 841 N N . VAL A 1 105 ? 1.116 6.422 4.781 1 97.31 105 VAL A N 1
ATOM 842 C CA . VAL A 1 105 ? 1.015 7.574 5.672 1 97.31 105 VAL A CA 1
ATOM 843 C C . VAL A 1 105 ? 1.507 7.195 7.066 1 97.31 105 VAL A C 1
ATOM 845 O O . VAL A 1 105 ? 0.866 6.406 7.766 1 97.31 105 VAL A O 1
ATOM 848 N N . ALA A 1 106 ? 2.58 7.723 7.43 1 97.44 106 ALA A N 1
ATOM 849 C CA . ALA A 1 106 ? 3.207 7.379 8.703 1 97.44 106 ALA A CA 1
ATOM 850 C C . ALA A 1 106 ? 2.855 8.398 9.781 1 97.44 106 ALA A C 1
ATOM 852 O O . ALA A 1 106 ? 2.547 9.555 9.477 1 97.44 106 ALA A O 1
ATOM 853 N N . ALA B 1 1 ? 14.875 -7.168 4.859 1 90.38 1 ALA B N 1
ATOM 854 C CA . ALA B 1 1 ? 13.977 -6.016 4.902 1 90.38 1 ALA B CA 1
ATOM 855 C C . ALA B 1 1 ? 12.531 -6.453 5.141 1 90.38 1 ALA B C 1
ATOM 857 O O . ALA B 1 1 ? 12.188 -7.613 4.914 1 90.38 1 ALA B O 1
ATOM 858 N N . MET B 1 2 ? 11.695 -5.605 5.836 1 96.88 2 MET B N 1
ATOM 859 C CA . MET B 1 2 ? 10.305 -5.906 6.16 1 96.88 2 MET B CA 1
ATOM 860 C C . MET B 1 2 ? 9.352 -5.16 5.227 1 96.88 2 MET B C 1
ATOM 862 O O . MET B 1 2 ? 9.547 -3.975 4.953 1 96.88 2 MET B O 1
ATOM 866 N N . ASN B 1 3 ? 8.445 -5.871 4.707 1 98.44 3 ASN B N 1
ATOM 867 C CA . ASN B 1 3 ? 7.305 -5.418 3.912 1 98.44 3 ASN B CA 1
ATOM 868 C C . ASN B 1 3 ? 6.031 -6.168 4.277 1 98.44 3 ASN B C 1
ATOM 870 O O . ASN B 1 3 ? 5.762 -7.246 3.74 1 98.44 3 ASN B O 1
ATOM 874 N N . ARG B 1 4 ? 5.273 -5.578 5.219 1 98.5 4 ARG B N 1
ATOM 875 C CA . ARG B 1 4 ? 4.117 -6.289 5.762 1 98.5 4 ARG B CA 1
ATOM 876 C C . ARG B 1 4 ? 2.891 -5.383 5.809 1 98.5 4 ARG B C 1
ATOM 878 O O . ARG B 1 4 ? 2.977 -4.234 6.254 1 98.5 4 ARG B O 1
ATOM 885 N N . VAL B 1 5 ? 1.807 -5.879 5.34 1 98.81 5 VAL B N 1
ATOM 886 C CA . VAL B 1 5 ? 0.511 -5.207 5.383 1 98.81 5 VAL B CA 1
ATOM 887 C C . VAL B 1 5 ? -0.492 -6.074 6.145 1 98.81 5 VAL B C 1
ATOM 889 O O . VAL B 1 5 ? -0.542 -7.293 5.949 1 98.81 5 VAL B O 1
ATOM 892 N N . GLN B 1 6 ? -1.251 -5.477 7.004 1 98.88 6 GLN B N 1
ATOM 893 C CA . GLN B 1 6 ? -2.346 -6.117 7.723 1 98.88 6 GLN B CA 1
ATOM 894 C C . GLN B 1 6 ? -3.646 -5.34 7.555 1 98.88 6 GLN B C 1
ATOM 896 O O . GLN B 1 6 ? -3.711 -4.152 7.879 1 98.88 6 GLN B O 1
ATOM 901 N N . LEU B 1 7 ? -4.641 -6.031 7.09 1 98.75 7 LEU B N 1
ATOM 902 C CA . LEU B 1 7 ? -5.938 -5.406 6.844 1 98.75 7 LEU B CA 1
ATOM 903 C C . LEU B 1 7 ? -7.062 -6.223 7.473 1 98.75 7 LEU B C 1
ATOM 905 O O . LEU B 1 7 ? -7.023 -7.457 7.453 1 98.75 7 LEU B O 1
ATOM 909 N N . LEU B 1 8 ? -7.98 -5.594 8.078 1 98.62 8 LEU B N 1
ATOM 910 C CA . LEU B 1 8 ? -9.281 -6.145 8.445 1 98.62 8 LEU B CA 1
ATOM 911 C C . LEU B 1 8 ? -10.406 -5.363 7.785 1 98.62 8 LEU B C 1
ATOM 913 O O . LEU B 1 8 ? -10.523 -4.152 7.973 1 98.62 8 LEU B O 1
ATOM 917 N N . GLY B 1 9 ? -11.133 -5.984 6.949 1 98.5 9 GLY B N 1
ATOM 918 C CA . GLY B 1 9 ? -12.18 -5.289 6.215 1 98.5 9 GLY B CA 1
ATOM 919 C C . GLY B 1 9 ? -13.164 -6.23 5.547 1 98.5 9 GLY B C 1
ATOM 920 O O . GLY B 1 9 ? -13.242 -7.41 5.902 1 98.5 9 GLY B O 1
ATOM 921 N N . ARG B 1 10 ? -13.945 -5.66 4.66 1 98.62 10 ARG B N 1
ATOM 922 C CA . ARG B 1 10 ? -14.992 -6.422 3.99 1 98.62 10 ARG B CA 1
ATOM 923 C C . ARG B 1 10 ? -14.766 -6.461 2.484 1 98.62 10 ARG B C 1
ATOM 925 O O . ARG B 1 10 ? -14.391 -5.453 1.881 1 98.62 10 ARG B O 1
ATOM 932 N N . VAL B 1 11 ? -15.094 -7.594 1.943 1 98.88 11 VAL B N 1
ATOM 933 C CA . VAL B 1 11 ? -14.93 -7.816 0.511 1 98.88 11 VAL B CA 1
ATOM 934 C C . VAL B 1 11 ? -16 -7.051 -0.257 1 98.88 11 VAL B C 1
ATOM 936 O O . VAL B 1 11 ? -17.188 -7.137 0.073 1 98.88 11 VAL B O 1
ATOM 939 N N . GLY B 1 12 ? -15.648 -6.34 -1.284 1 98.69 12 GLY B N 1
ATOM 940 C CA . GLY B 1 12 ? -16.562 -5.473 -2.014 1 98.69 12 GLY B CA 1
ATOM 941 C C . GLY B 1 12 ? -17.312 -6.188 -3.113 1 98.69 12 GLY B C 1
ATOM 942 O O . GLY B 1 12 ? -18.438 -5.805 -3.455 1 98.69 12 GLY B O 1
ATOM 943 N N . GLN B 1 13 ? -16.688 -7.102 -3.75 1 98.69 13 GLN B N 1
ATOM 944 C CA . GLN B 1 13 ? -17.25 -7.934 -4.809 1 98.69 13 GLN B CA 1
ATOM 945 C C . GLN B 1 13 ? -16.672 -9.344 -4.762 1 98.69 13 GLN B C 1
ATOM 947 O O . GLN B 1 13 ? -15.602 -9.57 -4.184 1 98.69 13 GLN B O 1
ATOM 952 N N . ASP B 1 14 ? -17.391 -10.227 -5.398 1 98.88 14 ASP B N 1
ATOM 953 C CA . ASP B 1 14 ? -16.875 -11.586 -5.465 1 98.88 14 ASP B CA 1
ATOM 954 C C . ASP B 1 14 ? -15.508 -11.625 -6.137 1 98.88 14 ASP B C 1
ATOM 956 O O . ASP B 1 14 ? -15.281 -10.938 -7.137 1 98.88 14 ASP B O 1
ATOM 960 N N . PRO B 1 15 ? -14.617 -12.477 -5.57 1 98.75 15 PRO B N 1
ATOM 961 C CA . PRO B 1 15 ? -13.281 -12.586 -6.164 1 98.75 15 PRO B CA 1
ATOM 962 C C . PRO B 1 15 ? -13.32 -13.062 -7.613 1 98.75 15 PRO B C 1
ATOM 964 O O . PRO B 1 15 ? -14.227 -13.805 -8 1 98.75 15 PRO B O 1
ATOM 967 N N . ILE B 1 16 ? -12.312 -12.672 -8.312 1 98 16 ILE B N 1
ATOM 968 C CA . ILE B 1 16 ? -12.133 -13.078 -9.703 1 98 16 ILE B CA 1
ATOM 969 C C . ILE B 1 16 ? -10.797 -13.82 -9.852 1 98 16 ILE B C 1
ATOM 971 O O . ILE B 1 16 ? -9.797 -13.43 -9.242 1 98 16 ILE B O 1
ATOM 975 N N . MET B 1 17 ? -10.859 -14.844 -10.602 1 96.12 17 MET B N 1
ATOM 976 C CA . MET B 1 17 ? -9.625 -15.531 -10.961 1 96.12 17 MET B CA 1
ATOM 977 C C . MET B 1 17 ? -9.094 -15.023 -12.297 1 96.12 17 MET B C 1
ATOM 979 O O . MET B 1 17 ? -9.828 -14.977 -13.281 1 96.12 17 MET B O 1
ATOM 983 N N . ARG B 1 18 ? -7.906 -14.516 -12.273 1 94.19 18 ARG B N 1
ATOM 984 C CA . ARG B 1 18 ? -7.27 -14.039 -13.5 1 94.19 18 ARG B CA 1
ATOM 985 C C . ARG B 1 18 ? -6.078 -14.922 -13.867 1 94.19 18 ARG B C 1
ATOM 987 O O . ARG B 1 18 ? -5.387 -15.445 -12.992 1 94.19 18 ARG B O 1
ATOM 994 N N . GLN B 1 19 ? -5.984 -15.297 -15.086 1 86.62 19 GLN B N 1
ATOM 995 C CA . GLN B 1 19 ? -4.84 -16.016 -15.633 1 86.62 19 GLN B CA 1
ATOM 996 C C . GLN B 1 19 ? -4.32 -15.336 -16.891 1 86.62 19 GLN B C 1
ATOM 998 O O . GLN B 1 19 ? -5.07 -15.125 -17.844 1 86.62 19 GLN B O 1
ATOM 1003 N N . VAL B 1 20 ? -3.172 -14.68 -16.688 1 67.12 20 VAL B N 1
ATOM 1004 C CA . VAL B 1 20 ? -2.623 -14.07 -17.891 1 67.12 20 VAL B CA 1
ATOM 1005 C C . VAL B 1 20 ? -1.763 -15.094 -18.641 1 67.12 20 VAL B C 1
ATOM 1007 O O . VAL B 1 20 ? -0.829 -15.664 -18.062 1 67.12 20 VAL B O 1
ATOM 1010 N N . ASP B 1 21 ? -2.051 -15.141 -19.984 1 65.06 21 ASP B N 1
ATOM 1011 C CA . ASP B 1 21 ? -1.456 -16.047 -20.953 1 65.06 21 ASP B CA 1
ATOM 1012 C C . ASP B 1 21 ? -1.334 -17.469 -20.391 1 65.06 21 ASP B C 1
ATOM 1014 O O . ASP B 1 21 ? -0.427 -18.219 -20.75 1 65.06 21 ASP B O 1
ATOM 1018 N N . GLY B 1 22 ? -2.139 -17.844 -19.516 1 63.78 22 GLY B N 1
ATOM 1019 C CA . GLY B 1 22 ? -2.189 -19.203 -19.016 1 63.78 22 GLY B CA 1
ATOM 1020 C C . GLY B 1 22 ? -1.155 -19.484 -17.938 1 63.78 22 GLY B C 1
ATOM 1021 O O . GLY B 1 22 ? -1.045 -20.609 -17.438 1 63.78 22 GLY B O 1
ATOM 1022 N N . LYS B 1 23 ? -0.3 -18.422 -17.594 1 74.12 23 LYS B N 1
ATOM 1023 C CA . LYS B 1 23 ? 0.731 -18.734 -16.594 1 74.12 23 LYS B CA 1
ATOM 1024 C C . LYS B 1 23 ? 0.462 -18.016 -15.281 1 74.12 23 LYS B C 1
ATOM 1026 O O . LYS B 1 23 ? -0.022 -16.875 -15.273 1 74.12 23 LYS B O 1
ATOM 1031 N N . ASN B 1 24 ? 0.464 -18.594 -14.172 1 84.88 24 ASN B N 1
ATOM 1032 C CA . ASN B 1 24 ? 0.432 -18.25 -12.75 1 84.88 24 ASN B CA 1
ATOM 1033 C C . ASN B 1 24 ? -0.874 -17.562 -12.375 1 84.88 24 ASN B C 1
ATOM 1035 O O . ASN B 1 24 ? -0.905 -16.344 -12.18 1 84.88 24 ASN B O 1
ATOM 1039 N N . PRO B 1 25 ? -2.01 -18.297 -12.43 1 94.56 25 PRO B N 1
ATOM 1040 C CA . PRO B 1 25 ? -3.297 -17.703 -12.055 1 94.56 25 PRO B CA 1
ATOM 1041 C C . PRO B 1 25 ? -3.238 -16.969 -10.719 1 94.56 25 PRO B C 1
ATOM 1043 O O . PRO B 1 25 ? -2.412 -17.297 -9.859 1 94.56 25 PRO B O 1
ATOM 1046 N N . VAL B 1 26 ? -4.152 -16 -10.609 1 96.56 26 VAL B N 1
ATOM 1047 C CA . VAL B 1 26 ? -4.242 -15.211 -9.391 1 96.56 26 VAL B CA 1
ATOM 1048 C C . VAL B 1 26 ? -5.711 -14.953 -9.047 1 96.56 26 VAL B C 1
ATOM 1050 O O . VAL B 1 26 ? -6.527 -14.711 -9.938 1 96.56 26 VAL B O 1
ATOM 1053 N N . THR B 1 27 ? -6.074 -15.086 -7.82 1 98.25 27 THR B N 1
ATOM 1054 C CA . THR B 1 27 ? -7.371 -14.617 -7.344 1 98.25 27 THR B CA 1
ATOM 1055 C C . THR B 1 27 ? -7.281 -13.18 -6.84 1 98.25 27 THR B C 1
ATOM 1057 O O . THR B 1 27 ? -6.414 -12.859 -6.027 1 98.25 27 THR B O 1
ATOM 1060 N N . ILE B 1 28 ? -8.195 -12.344 -7.352 1 98.19 28 ILE B N 1
ATOM 1061 C CA . ILE B 1 28 ? -8.164 -10.938 -6.992 1 98.19 28 ILE B CA 1
ATOM 1062 C C . ILE B 1 28 ? -9.508 -10.523 -6.395 1 98.19 28 ILE B C 1
ATOM 1064 O O . ILE B 1 28 ? -10.562 -10.922 -6.891 1 98.19 28 ILE B O 1
ATOM 1068 N N . PHE B 1 29 ? -9.453 -9.695 -5.367 1 98.62 29 PHE B N 1
ATOM 1069 C CA . PHE B 1 29 ? -10.656 -9.07 -4.828 1 98.62 29 PHE B CA 1
ATOM 1070 C C . PHE B 1 29 ? -10.32 -7.758 -4.133 1 98.62 29 PHE B C 1
ATOM 1072 O O . PHE B 1 29 ? -9.156 -7.465 -3.869 1 98.62 29 PHE B O 1
ATOM 1079 N N . SER B 1 30 ? -11.352 -6.977 -3.932 1 98.75 30 SER B N 1
ATOM 1080 C CA . SER B 1 30 ? -11.195 -5.719 -3.205 1 98.75 30 SER B CA 1
ATOM 1081 C C . SER B 1 30 ? -11.641 -5.863 -1.753 1 98.75 30 SER B C 1
ATOM 1083 O O . SER B 1 30 ? -12.617 -6.551 -1.462 1 98.75 30 SER B O 1
ATOM 1085 N N . LEU B 1 31 ? -10.945 -5.234 -0.913 1 98.75 31 LEU B N 1
ATOM 1086 C CA . LEU B 1 31 ? -11.242 -5.215 0.514 1 98.75 31 LEU B CA 1
ATOM 1087 C C . LEU B 1 31 ? -11.398 -3.785 1.019 1 98.75 31 LEU B C 1
ATOM 1089 O O . LEU B 1 31 ? -10.5 -2.959 0.84 1 98.75 31 LEU B O 1
ATOM 1093 N N . ALA B 1 32 ? -12.516 -3.498 1.602 1 98.62 32 ALA B N 1
ATOM 1094 C CA . ALA B 1 32 ? -12.766 -2.168 2.15 1 98.62 32 ALA B CA 1
ATOM 1095 C C . ALA B 1 32 ? -12.32 -2.08 3.605 1 98.62 32 ALA B C 1
ATOM 1097 O O . ALA B 1 32 ? -12.68 -2.926 4.426 1 98.62 32 ALA B O 1
ATOM 1098 N N . THR B 1 33 ? -11.523 -1.146 3.971 1 98.25 33 THR B N 1
ATOM 1099 C CA . THR B 1 33 ? -11.242 -0.764 5.352 1 98.25 33 THR B CA 1
ATOM 1100 C C . THR B 1 33 ? -11.773 0.637 5.645 1 98.25 33 THR B C 1
ATOM 1102 O O . THR B 1 33 ? -11.719 1.517 4.781 1 98.25 33 THR B O 1
ATOM 1105 N N . ASN B 1 34 ? -12.203 0.788 6.867 1 95.56 34 ASN B N 1
ATOM 1106 C CA . ASN B 1 34 ? -12.758 2.084 7.242 1 95.56 34 ASN B CA 1
ATOM 1107 C C . ASN B 1 34 ? -11.992 2.705 8.406 1 95.56 34 ASN B C 1
ATOM 1109 O O . ASN B 1 34 ? -11.602 2.006 9.344 1 95.56 34 ASN B O 1
ATOM 1113 N N . GLU B 1 35 ? -11.734 3.914 8.203 1 90.56 35 GLU B N 1
ATOM 1114 C CA . GLU B 1 35 ? -11.18 4.738 9.273 1 90.56 35 GLU B CA 1
ATOM 1115 C C . GLU B 1 35 ? -12.18 5.793 9.734 1 90.56 35 GLU B C 1
ATOM 1117 O O . GLU B 1 35 ? -12.867 6.41 8.914 1 90.56 35 GLU B O 1
ATOM 1122 N N . MET B 1 36 ? -12.211 5.816 11.094 1 88.62 36 MET B N 1
ATOM 1123 C CA 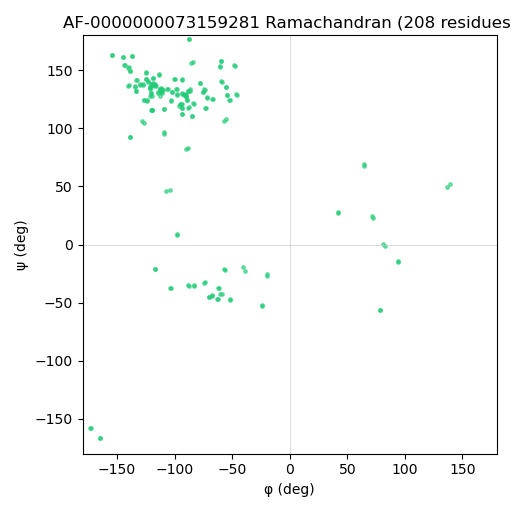. MET B 1 36 ? -13.133 6.797 11.656 1 88.62 36 MET B CA 1
ATOM 1124 C C . MET B 1 36 ? -12.375 7.844 12.477 1 88.62 36 MET B C 1
ATOM 1126 O O . MET B 1 36 ? -11.391 7.523 13.141 1 88.62 36 MET B O 1
ATOM 1130 N N . TRP B 1 37 ? -12.781 9.094 12.297 1 83.75 37 TRP B N 1
ATOM 1131 C CA . TRP B 1 37 ? -12.25 10.148 13.148 1 83.75 37 TRP B CA 1
ATOM 1132 C C . TRP B 1 37 ? -13.336 11.156 13.516 1 83.75 37 TRP B C 1
ATOM 1134 O O . TRP B 1 37 ? -14.367 11.234 12.844 1 83.75 37 TRP B O 1
ATOM 1144 N N . ARG B 1 38 ? -13.242 11.812 14.633 1 81.94 38 ARG B N 1
ATOM 1145 C CA . ARG B 1 38 ? -14.211 12.781 15.117 1 81.94 38 ARG B CA 1
ATOM 1146 C C . ARG B 1 38 ? -13.906 14.18 14.586 1 81.94 38 ARG B C 1
ATOM 1148 O O . ARG B 1 38 ? -12.75 14.602 14.555 1 81.94 38 ARG B O 1
ATOM 1155 N N . THR B 1 39 ? -14.898 14.703 13.812 1 71.88 39 THR B N 1
ATOM 1156 C CA . THR B 1 39 ? -14.828 16.078 13.32 1 71.88 39 THR B CA 1
ATOM 1157 C C . THR B 1 39 ? -15.602 17.016 14.234 1 71.88 39 THR B C 1
ATOM 1159 O O . THR B 1 39 ? -16.656 16.672 14.75 1 71.88 39 THR B O 1
ATOM 1162 N N . GLY B 1 40 ? -15 18.156 14.961 1 64.75 40 GLY B N 1
ATOM 1163 C CA . GLY B 1 40 ? -15.68 19.172 15.742 1 64.75 40 GLY B CA 1
ATOM 1164 C C . GLY B 1 40 ? -14.977 19.484 17.047 1 64.75 40 GLY B C 1
ATOM 1165 O O . GLY B 1 40 ? -15.289 18.906 18.078 1 64.75 40 GLY B O 1
ATOM 1166 N N . GLU B 1 41 ? -13.68 19.734 17 1 54.78 41 GLU B N 1
ATOM 1167 C CA . GLU B 1 41 ? -13.094 20.219 18.25 1 54.78 41 GLU B CA 1
ATOM 1168 C C . GLU B 1 41 ? -14.008 21.219 18.953 1 54.78 41 GLU B C 1
ATOM 1170 O O . GLU B 1 41 ? -13.602 21.875 19.906 1 54.78 41 GLU B O 1
ATOM 1175 N N . ASN B 1 42 ? -14.969 21.859 18.328 1 53.31 42 ASN B N 1
ATOM 1176 C CA . ASN B 1 42 ? -15.445 22.891 19.266 1 53.31 42 ASN B CA 1
ATOM 1177 C C . ASN B 1 42 ? -15.875 22.266 20.594 1 53.31 42 ASN B C 1
ATOM 1179 O O . ASN B 1 42 ? -16.672 21.328 20.609 1 53.31 42 ASN B O 1
ATOM 1183 N N . GLU B 1 43 ? -15.125 22.422 21.703 1 51.34 43 GLU B N 1
ATOM 1184 C CA . GLU B 1 43 ? -15.367 22.094 23.109 1 51.34 43 GLU B CA 1
ATOM 1185 C C . GLU B 1 43 ? -16.859 22.031 23.406 1 51.34 43 GLU B C 1
ATOM 1187 O O . GLU B 1 43 ? -17.281 21.234 24.25 1 51.34 43 GLU B O 1
ATOM 1192 N N . GLU B 1 44 ? -17.625 23.078 23.062 1 54.69 44 GLU B N 1
ATOM 1193 C CA . GLU B 1 44 ? -18.969 23.266 23.609 1 54.69 44 GLU B CA 1
ATOM 1194 C C . GLU B 1 44 ? -19.969 22.281 23 1 54.69 44 GLU B C 1
ATOM 1196 O O . GLU B 1 44 ? -21.094 22.156 23.469 1 54.69 44 GLU B O 1
ATOM 1201 N N . ALA B 1 45 ? -19.828 21.828 21.625 1 53.88 45 ALA B N 1
ATOM 1202 C CA . ALA B 1 45 ? -20.922 21.047 21.047 1 53.88 45 ALA B CA 1
ATOM 1203 C C . ALA B 1 45 ? -20.719 19.547 21.297 1 53.88 45 ALA B C 1
ATOM 1205 O O . ALA B 1 45 ? -19.703 18.984 20.906 1 53.88 45 ALA B O 1
ATOM 1206 N N . GLN B 1 46 ? -21.031 18.953 22.359 1 60.22 46 GLN B N 1
ATOM 1207 C CA . GLN B 1 46 ? -21.172 17.594 22.875 1 60.22 46 GLN B CA 1
ATOM 1208 C C . GLN B 1 46 ? -21.328 16.594 21.734 1 60.22 46 GLN B C 1
ATOM 1210 O O . GLN B 1 46 ? -21.172 15.383 21.938 1 60.22 46 GLN B O 1
ATOM 1215 N N . GLY B 1 47 ? -21.828 17 20.516 1 57.94 47 GLY B N 1
ATOM 1216 C CA . GLY B 1 47 ? -22.219 16.047 19.484 1 57.94 47 GLY B CA 1
ATOM 1217 C C . GLY B 1 47 ? -21.25 16.016 18.312 1 57.94 47 GLY B C 1
ATOM 1218 O O . GLY B 1 47 ? -21.609 16.375 17.188 1 57.94 47 GLY B O 1
ATOM 1219 N N . GLY B 1 48 ? -19.922 15.977 18.375 1 63.69 48 GLY B N 1
ATOM 1220 C CA . GLY B 1 48 ? -19.031 16 17.219 1 63.69 48 GLY B CA 1
ATOM 1221 C C . GLY B 1 48 ? -19.359 14.953 16.188 1 63.69 48 GLY B C 1
ATOM 1222 O O . GLY B 1 48 ? -19.859 13.875 16.516 1 63.69 48 GLY B O 1
ATOM 1223 N N . ASP B 1 49 ? -19.594 15.273 14.945 1 79.06 49 ASP B N 1
ATOM 1224 C CA . ASP B 1 49 ? -19.953 14.367 13.859 1 79.06 49 ASP B CA 1
ATOM 1225 C C . ASP B 1 49 ? -18.781 13.43 13.523 1 79.06 49 ASP B C 1
ATOM 1227 O O . ASP B 1 49 ? -17.625 13.852 13.523 1 79.06 49 ASP B O 1
ATOM 1231 N N . ILE B 1 50 ? -19.016 12.156 13.547 1 84.44 50 ILE B N 1
ATOM 1232 C CA . ILE B 1 50 ? -18.047 11.133 13.164 1 84.44 50 ILE B CA 1
ATOM 1233 C C . ILE B 1 50 ? -17.875 11.125 11.648 1 84.44 50 ILE B C 1
ATOM 1235 O O . ILE B 1 50 ? -18.859 11.078 10.906 1 84.44 50 ILE B O 1
ATOM 1239 N N . SER B 1 51 ? -16.641 11.43 11.211 1 90.88 51 SER B N 1
ATOM 1240 C CA . SER B 1 51 ? -16.297 11.266 9.797 1 90.88 51 SER B CA 1
ATOM 1241 C C . SER B 1 51 ? -15.664 9.906 9.531 1 90.88 51 SER B C 1
ATOM 1243 O O . SER B 1 51 ? -15.039 9.328 10.414 1 90.88 51 SER B O 1
ATOM 1245 N N . GLN B 1 52 ? -16.062 9.398 8.383 1 91.56 52 GLN B N 1
ATOM 1246 C CA . GLN B 1 52 ? -15.547 8.086 8.023 1 91.56 52 GLN B CA 1
ATOM 1247 C C . GLN B 1 52 ? -14.922 8.094 6.633 1 91.56 52 GLN B C 1
ATOM 1249 O O . GLN B 1 52 ? -15.43 8.75 5.723 1 91.56 52 GLN B O 1
ATOM 1254 N N . LYS B 1 53 ? -13.789 7.418 6.562 1 93.5 53 LYS B N 1
ATOM 1255 C CA . LYS B 1 53 ? -13.148 7.219 5.27 1 93.5 53 LYS B CA 1
ATOM 1256 C C . L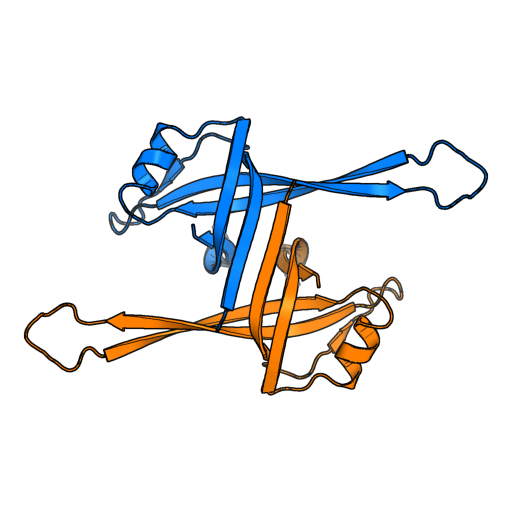YS B 1 53 ? -12.992 5.734 4.953 1 93.5 53 LYS B C 1
ATOM 1258 O O . LYS B 1 53 ? -12.508 4.965 5.785 1 93.5 53 LYS B O 1
ATOM 1263 N N . THR B 1 54 ? -13.508 5.461 3.738 1 96.31 54 THR B N 1
ATOM 1264 C CA . THR B 1 54 ? -13.32 4.098 3.266 1 96.31 54 THR B CA 1
ATOM 1265 C C . THR B 1 54 ? -12.125 4.012 2.32 1 96.31 54 THR B C 1
ATOM 1267 O O . THR B 1 54 ? -11.969 4.852 1.432 1 96.31 54 THR B O 1
ATOM 1270 N N . THR B 1 55 ? -11.266 3.094 2.598 1 97.25 55 THR B N 1
ATOM 1271 C CA . THR B 1 55 ? -10.156 2.791 1.696 1 97.25 55 THR B CA 1
ATOM 1272 C C . THR B 1 55 ? -10.328 1.407 1.077 1 97.25 55 THR B C 1
ATOM 1274 O O . THR B 1 55 ? -10.625 0.438 1.78 1 97.25 55 THR B O 1
ATOM 1277 N N . TRP B 1 56 ? -10.188 1.297 -0.275 1 98.12 56 TRP B N 1
ATOM 1278 C CA . TRP B 1 56 ? -10.32 0.042 -1.006 1 98.12 56 TRP B CA 1
ATOM 1279 C C . TRP B 1 56 ? -8.953 -0.511 -1.396 1 98.12 56 TRP B C 1
ATOM 1281 O O . TRP B 1 56 ? -8.148 0.184 -2.027 1 98.12 56 TRP B O 1
ATOM 1291 N N . HIS B 1 57 ? -8.703 -1.685 -0.999 1 98.44 57 HIS B N 1
ATOM 1292 C CA . HIS B 1 57 ? -7.434 -2.354 -1.26 1 98.44 57 HIS B CA 1
ATOM 1293 C C . HIS B 1 57 ? -7.605 -3.494 -2.256 1 98.44 57 HIS B C 1
ATOM 1295 O O . HIS B 1 57 ? -8.531 -4.301 -2.129 1 98.44 57 HIS B O 1
ATOM 1301 N N . ARG B 1 58 ? -6.715 -3.539 -3.246 1 97.94 58 ARG B N 1
ATOM 1302 C CA . ARG B 1 58 ? -6.648 -4.699 -4.129 1 97.94 58 ARG B CA 1
ATOM 1303 C C . ARG B 1 58 ? -5.816 -5.816 -3.508 1 97.94 58 ARG B C 1
ATOM 1305 O O . ARG B 1 58 ? -4.645 -5.613 -3.184 1 97.94 58 ARG B O 1
ATOM 1312 N N . ILE B 1 59 ? -6.418 -6.961 -3.332 1 98.62 59 ILE B N 1
ATOM 1313 C CA . ILE B 1 59 ? -5.738 -8.125 -2.777 1 98.62 59 ILE B CA 1
ATOM 1314 C C . ILE B 1 59 ? -5.469 -9.141 -3.885 1 98.62 59 ILE B C 1
ATOM 1316 O O . ILE B 1 59 ? -6.352 -9.438 -4.695 1 98.62 59 ILE B O 1
ATOM 1320 N N . SER B 1 60 ? -4.301 -9.664 -3.934 1 97.88 60 SER B N 1
ATOM 1321 C CA . SER B 1 60 ? -3.934 -10.719 -4.875 1 97.88 60 SER B CA 1
ATOM 1322 C C . SER B 1 60 ? -3.467 -11.969 -4.145 1 97.88 60 SER B C 1
ATOM 1324 O O . SER B 1 60 ? -2.588 -11.906 -3.283 1 97.88 60 SER B O 1
ATOM 1326 N N . VAL B 1 61 ? -3.969 -13.039 -4.492 1 98.19 61 VAL B N 1
ATOM 1327 C CA . VAL B 1 61 ? -3.59 -14.312 -3.896 1 98.19 61 VAL B CA 1
ATOM 1328 C C . VAL B 1 61 ? -3.037 -15.242 -4.977 1 98.19 61 VAL B C 1
ATOM 1330 O O . VAL B 1 61 ? -3.775 -15.688 -5.855 1 98.19 61 VAL B O 1
ATOM 1333 N N . PHE B 1 62 ? -1.741 -15.586 -4.852 1 95.81 62 PHE B N 1
ATOM 1334 C CA . PHE B 1 62 ? -1.078 -16.406 -5.867 1 95.81 62 PHE B CA 1
ATOM 1335 C C . PHE B 1 62 ? -0.918 -17.844 -5.391 1 95.81 62 PHE B C 1
ATOM 1337 O O . PHE B 1 62 ? -0.904 -18.766 -6.199 1 95.81 62 PHE B O 1
ATOM 1344 N N . ARG B 1 63 ? -0.626 -17.984 -4.09 1 95 63 ARG B N 1
ATOM 1345 C CA . ARG B 1 63 ? -0.279 -19.297 -3.564 1 95 63 ARG B CA 1
ATOM 1346 C C . ARG B 1 63 ? -1.365 -20.328 -3.887 1 95 63 ARG B C 1
ATOM 1348 O O . ARG B 1 63 ? -2.514 -20.172 -3.467 1 95 63 ARG B O 1
ATOM 1355 N N . PRO B 1 64 ? -0.808 -21.359 -4.445 1 94.31 64 PRO B N 1
ATOM 1356 C CA . PRO B 1 64 ? -1.818 -22.359 -4.789 1 94.31 64 PRO B CA 1
ATOM 1357 C C . PRO B 1 64 ? -2.596 -22.859 -3.574 1 94.31 64 PRO B C 1
ATOM 1359 O O . PRO B 1 64 ? -2.021 -23.031 -2.494 1 94.31 64 PRO B O 1
ATOM 1362 N N . GLY B 1 65 ? -3.711 -23.391 -3.537 1 96.25 65 GLY B N 1
ATOM 1363 C CA . GLY B 1 65 ? -4.586 -23.781 -2.441 1 96.25 65 GLY B CA 1
ATOM 1364 C C . GLY B 1 65 ? -5.344 -22.609 -1.844 1 96.25 65 GLY B C 1
ATOM 1365 O O . GLY B 1 65 ? -6.578 -22.609 -1.839 1 96.25 65 GLY B O 1
ATOM 1366 N N . LEU B 1 66 ? -4.441 -21.656 -1.425 1 97.94 66 LEU B N 1
ATOM 1367 C CA . LEU B 1 66 ? -5.102 -20.484 -0.871 1 97.94 66 LEU B CA 1
ATOM 1368 C C . LEU B 1 66 ? -5.859 -19.719 -1.955 1 97.94 66 LEU B C 1
ATOM 1370 O O . LEU B 1 66 ? -6.969 -19.234 -1.719 1 97.94 66 LEU B O 1
ATOM 1374 N N . ARG B 1 67 ? -5.121 -19.641 -3.006 1 97.75 67 ARG B N 1
ATOM 1375 C CA . ARG B 1 67 ? -5.738 -19 -4.164 1 97.75 67 ARG B CA 1
ATOM 1376 C C . ARG B 1 67 ? -7.09 -19.625 -4.484 1 97.75 67 ARG B C 1
ATOM 1378 O O . ARG B 1 67 ? -8.086 -18.922 -4.633 1 97.75 67 ARG B O 1
ATOM 1385 N N . ASP B 1 68 ? -7.109 -20.906 -4.512 1 97.75 68 ASP B N 1
ATOM 1386 C CA . ASP B 1 68 ? -8.32 -21.625 -4.891 1 97.75 68 ASP B CA 1
ATOM 1387 C C . ASP B 1 68 ? -9.398 -21.5 -3.816 1 97.75 68 ASP B C 1
ATOM 1389 O O . ASP B 1 68 ? -10.57 -21.297 -4.129 1 97.75 68 ASP B O 1
ATOM 1393 N N . VAL B 1 69 ? -9.039 -21.672 -2.564 1 98.25 69 VAL B N 1
ATOM 1394 C CA . VAL B 1 69 ? -9.961 -21.547 -1.441 1 98.25 69 VAL B CA 1
ATOM 1395 C C . VAL B 1 69 ? -10.57 -20.156 -1.421 1 98.25 69 VAL B C 1
ATOM 1397 O O . VAL B 1 69 ? -11.773 -19.984 -1.218 1 98.25 69 VAL B O 1
ATOM 1400 N N . THR B 1 70 ? -9.742 -19.172 -1.652 1 98.75 70 THR B N 1
ATOM 1401 C CA . THR B 1 70 ? -10.211 -17.781 -1.656 1 98.75 70 THR B CA 1
ATOM 1402 C C . THR B 1 70 ? -11.227 -17.562 -2.768 1 98.75 70 THR B C 1
ATOM 1404 O O . THR B 1 70 ? -12.297 -17 -2.533 1 98.75 70 THR B O 1
ATOM 1407 N N . TYR B 1 71 ? -10.891 -18.047 -3.928 1 98.56 71 TYR B N 1
ATOM 1408 C CA . TYR B 1 71 ? -11.781 -17.891 -5.07 1 98.56 71 TYR B CA 1
ATOM 1409 C C . TYR B 1 71 ? -13.117 -18.594 -4.812 1 98.56 71 TYR B C 1
ATOM 1411 O O . TYR B 1 71 ? -14.172 -18.047 -5.137 1 98.56 71 TYR B O 1
ATOM 1419 N N . GLN B 1 72 ? -13.117 -19.703 -4.184 1 98.69 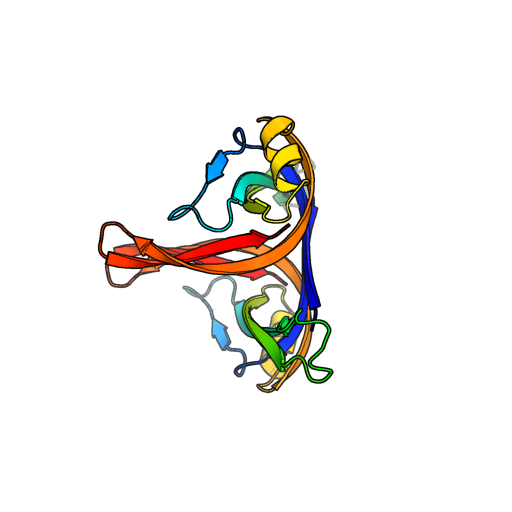72 GLN B N 1
ATOM 1420 C CA . GLN B 1 72 ? -14.297 -20.547 -4.039 1 98.69 72 GLN B CA 1
ATOM 1421 C C . GLN B 1 72 ? -15.172 -20.078 -2.881 1 98.69 72 GLN B C 1
ATOM 1423 O O . GLN B 1 72 ? -16.406 -20.125 -2.971 1 98.69 72 GLN B O 1
ATOM 1428 N N . TYR B 1 73 ? -14.578 -19.594 -1.827 1 98.75 73 TYR B N 1
ATOM 1429 C CA . TYR B 1 73 ? -15.367 -19.5 -0.603 1 98.75 73 TYR B CA 1
ATOM 1430 C C . TYR B 1 73 ? -15.523 -18.047 -0.162 1 98.75 73 TYR B C 1
ATOM 1432 O O . TYR B 1 73 ? -16.391 -17.734 0.665 1 98.75 73 TYR B O 1
ATOM 1440 N N . VAL B 1 74 ? -14.641 -17.188 -0.614 1 98.81 74 VAL B N 1
ATOM 1441 C CA . VAL B 1 74 ? -14.812 -15.781 -0.292 1 98.81 74 VAL B CA 1
ATOM 1442 C C . VAL B 1 74 ? -15.891 -15.172 -1.189 1 98.81 74 VAL B C 1
ATOM 1444 O O . VAL B 1 74 ? -15.938 -15.453 -2.389 1 98.81 74 VAL B O 1
ATOM 1447 N N . LYS B 1 75 ? -16.734 -14.32 -0.566 1 98.81 75 LYS B N 1
ATOM 1448 C CA . LYS B 1 75 ? -17.828 -13.688 -1.285 1 98.81 75 LYS B CA 1
ATOM 1449 C C . LYS B 1 75 ? -17.953 -12.211 -0.916 1 98.81 75 LYS B C 1
ATOM 1451 O O . LYS B 1 75 ? -17.406 -11.773 0.102 1 98.81 75 LYS B O 1
ATOM 1456 N N . LYS B 1 76 ? -18.688 -11.531 -1.824 1 98.81 76 LYS B N 1
ATOM 1457 C CA . LYS B 1 76 ? -19.047 -10.164 -1.468 1 98.81 76 LYS B CA 1
ATOM 1458 C C . LYS B 1 76 ? -19.578 -10.086 -0.04 1 98.81 76 LYS B C 1
ATOM 1460 O O . LYS B 1 76 ? -20.422 -10.898 0.359 1 98.81 76 LYS B O 1
ATOM 14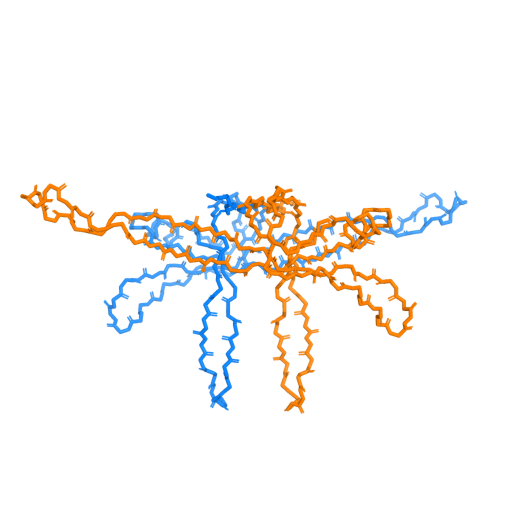65 N N . GLY B 1 77 ? -18.984 -9.148 0.683 1 98.62 77 GLY B N 1
ATOM 1466 C CA . GLY B 1 77 ? -19.484 -8.938 2.037 1 98.62 77 GLY B CA 1
ATOM 1467 C C . GLY B 1 77 ? -18.703 -9.727 3.078 1 98.62 77 GLY B C 1
ATOM 1468 O O . GLY B 1 77 ? -18.828 -9.469 4.277 1 98.62 77 GLY B O 1
ATOM 1469 N N . SER B 1 78 ? -17.922 -10.688 2.684 1 98.75 78 SER B N 1
ATOM 1470 C CA . SER B 1 78 ? -17.109 -11.438 3.635 1 98.75 78 SER B CA 1
ATOM 1471 C C . SER B 1 78 ? -16.219 -10.5 4.449 1 98.75 78 SER B C 1
ATOM 1473 O O . SER B 1 78 ? -15.625 -9.57 3.904 1 98.75 78 SER B O 1
ATOM 1475 N N . ARG B 1 79 ? -16.172 -10.75 5.793 1 98.38 79 ARG B N 1
ATOM 1476 C CA . ARG B 1 79 ? -15.195 -10.078 6.648 1 98.38 79 ARG B CA 1
ATOM 1477 C C . ARG B 1 79 ? -13.891 -10.867 6.727 1 98.38 79 ARG B C 1
ATOM 1479 O O . ARG B 1 79 ? -13.898 -12.047 7.07 1 98.38 79 ARG B O 1
ATOM 1486 N N . LEU B 1 80 ? -12.766 -10.188 6.383 1 98.69 80 LEU B N 1
ATOM 1487 C CA . LEU B 1 80 ? -11.5 -10.914 6.316 1 98.69 80 LEU B CA 1
ATOM 1488 C C . LEU B 1 80 ? -10.398 -10.141 7.039 1 98.69 80 LEU B C 1
ATOM 1490 O O . LEU B 1 80 ? -10.367 -8.914 7 1 98.69 80 LEU B O 1
ATOM 1494 N N . TYR B 1 81 ? -9.562 -10.867 7.707 1 98.81 81 TYR B N 1
ATOM 1495 C CA . TYR B 1 81 ? -8.219 -10.414 8.055 1 98.81 81 TYR B CA 1
ATOM 1496 C C . TYR B 1 81 ? -7.207 -10.859 7.012 1 98.81 81 TYR B C 1
ATOM 1498 O O . TYR B 1 81 ? -7.07 -12.055 6.738 1 98.81 81 TYR B O 1
ATOM 1506 N N . VAL B 1 82 ? -6.527 -9.93 6.312 1 98.75 82 VAL B N 1
ATOM 1507 C CA . VAL B 1 82 ? -5.566 -10.234 5.262 1 98.75 82 VAL B CA 1
ATOM 1508 C C . VAL B 1 82 ? -4.168 -9.797 5.695 1 98.75 82 VAL B C 1
ATOM 1510 O O . VAL B 1 82 ? -3.984 -8.68 6.195 1 98.75 82 VAL B O 1
ATOM 1513 N N . GLU B 1 83 ? -3.236 -10.648 5.559 1 98.62 83 GLU B N 1
ATOM 1514 C CA . GLU B 1 83 ? -1.818 -10.344 5.719 1 98.62 83 GLU B CA 1
ATOM 1515 C C . GLU B 1 83 ? -1.049 -10.602 4.426 1 98.62 83 GLU B C 1
ATOM 1517 O O . GLU B 1 83 ? -1.24 -11.633 3.779 1 98.62 83 GLU B O 1
ATOM 1522 N N . GLY B 1 84 ? -0.158 -9.695 4.082 1 98.38 84 GLY B N 1
ATOM 1523 C CA . GLY B 1 84 ? 0.63 -9.859 2.871 1 98.38 84 GLY B CA 1
ATOM 1524 C C . GLY B 1 84 ? 1.706 -8.797 2.711 1 98.38 84 GLY B C 1
ATOM 1525 O O . GLY B 1 84 ? 2.211 -8.266 3.701 1 98.38 84 GLY B O 1
ATOM 1526 N N . LYS B 1 85 ? 2.117 -8.617 1.472 1 97.88 85 LYS B N 1
ATOM 1527 C CA . LYS B 1 85 ? 3.15 -7.645 1.121 1 97.88 85 LYS B CA 1
ATOM 1528 C C . LYS B 1 85 ? 2.652 -6.668 0.059 1 97.88 85 LYS B C 1
ATOM 1530 O O . LYS B 1 85 ? 1.818 -7.027 -0.776 1 97.88 85 LYS B O 1
ATOM 1535 N N . LEU B 1 86 ? 3.188 -5.48 0.196 1 97.5 86 LEU B N 1
ATOM 1536 C CA . LEU B 1 86 ? 2.893 -4.488 -0.831 1 97.5 86 LEU B CA 1
ATOM 1537 C C . LEU B 1 86 ? 3.688 -4.77 -2.102 1 97.5 86 LEU B C 1
ATOM 1539 O O . LEU B 1 86 ? 4.875 -5.094 -2.037 1 97.5 86 LEU B O 1
ATOM 1543 N N . ASP B 1 87 ? 2.996 -4.762 -3.184 1 96.25 87 ASP B N 1
ATOM 1544 C CA . ASP B 1 87 ? 3.631 -4.871 -4.492 1 96.25 87 ASP B CA 1
ATOM 1545 C C . ASP B 1 87 ? 3.066 -3.84 -5.465 1 96.25 87 ASP B C 1
ATOM 1547 O O . ASP B 1 87 ? 1.862 -3.574 -5.469 1 96.25 87 ASP B O 1
ATOM 1551 N N . TYR B 1 88 ? 4.066 -3.207 -6.207 1 95.25 88 TYR B N 1
ATOM 1552 C CA . TYR B 1 88 ? 3.686 -2.201 -7.191 1 95.25 88 TYR B CA 1
ATOM 1553 C C . TYR B 1 88 ? 3.896 -2.717 -8.609 1 95.25 88 TYR B C 1
ATOM 1555 O O . TYR B 1 88 ? 5.031 -2.809 -9.078 1 95.25 88 TYR B O 1
ATOM 1563 N N . GLY B 1 89 ? 2.916 -3.229 -9.219 1 89.94 89 GLY B N 1
ATOM 1564 C CA . GLY B 1 89 ? 3.006 -3.654 -10.609 1 89.94 89 GLY B CA 1
ATOM 1565 C C . GLY B 1 89 ? 2.785 -2.521 -11.594 1 89.94 89 GLY B C 1
ATOM 1566 O O . GLY B 1 89 ? 2.305 -1.451 -11.219 1 89.94 89 GLY B O 1
ATOM 1567 N N . GLU B 1 90 ? 3.328 -2.771 -12.781 1 88.19 90 GLU B N 1
ATOM 1568 C CA . GLU B 1 90 ? 3.113 -1.801 -13.844 1 88.19 90 GLU B CA 1
ATOM 1569 C C . GLU B 1 90 ? 2.363 -2.426 -15.016 1 88.19 90 GLU B C 1
ATOM 1571 O O . GLU B 1 90 ? 2.535 -3.611 -15.312 1 88.19 90 GLU B O 1
ATOM 1576 N N . TYR B 1 91 ? 1.442 -1.602 -15.516 1 86.06 91 TYR B N 1
ATOM 1577 C CA . TYR B 1 91 ? 0.769 -2.039 -16.734 1 86.06 91 TYR B CA 1
ATOM 1578 C C . TYR B 1 91 ? 0.487 -0.858 -17.656 1 86.06 91 TYR B C 1
ATOM 1580 O O . TYR B 1 91 ? 0.53 0.297 -17.234 1 86.06 91 TYR B O 1
ATOM 1588 N N . THR B 1 92 ? 0.385 -1.195 -18.969 1 87.19 92 THR B N 1
ATOM 1589 C CA . THR B 1 92 ? 0.004 -0.18 -19.953 1 87.19 92 THR B CA 1
ATOM 1590 C C . THR B 1 92 ? -1.503 -0.194 -20.188 1 87.19 92 THR B C 1
ATOM 1592 O O . THR B 1 92 ? -2.082 -1.241 -20.484 1 87.19 92 THR B O 1
ATOM 1595 N N . ASP B 1 93 ? -2.07 1.018 -20.094 1 82.31 93 ASP B N 1
ATOM 1596 C CA . ASP B 1 93 ? -3.52 1.049 -20.25 1 82.31 93 ASP B CA 1
ATOM 1597 C C . ASP B 1 93 ? -3.898 1.188 -21.734 1 82.31 93 ASP B C 1
ATOM 1599 O O . ASP B 1 93 ? -3.029 1.188 -22.609 1 82.31 93 ASP B O 1
ATOM 1603 N N . LYS B 1 94 ? -5.16 1.169 -22.031 1 83.62 94 LYS B N 1
ATOM 1604 C CA . LYS B 1 94 ? -5.695 1.197 -23.391 1 83.62 94 LYS B CA 1
ATOM 1605 C C . LYS B 1 94 ? -5.184 2.414 -24.156 1 83.62 94 L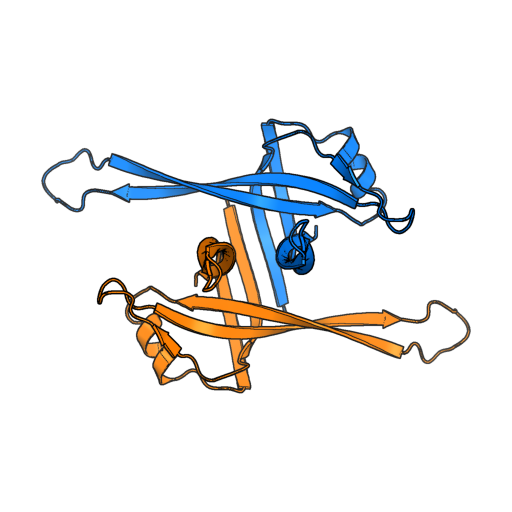YS B C 1
ATOM 1607 O O . LYS B 1 94 ? -5.164 2.412 -25.391 1 83.62 94 LYS B O 1
ATOM 1612 N N . ASN B 1 95 ? -4.77 3.416 -23.469 1 83.81 95 ASN B N 1
ATOM 1613 C CA . ASN B 1 95 ? -4.262 4.637 -24.094 1 83.81 95 ASN B CA 1
ATOM 1614 C C . ASN B 1 95 ? -2.736 4.637 -24.156 1 83.81 95 ASN B C 1
ATOM 1616 O O . ASN B 1 95 ? -2.119 5.691 -24.328 1 83.81 95 ASN B O 1
ATOM 1620 N N . ASN B 1 96 ? -2.162 3.484 -23.812 1 83.44 96 ASN B N 1
ATOM 1621 C CA . ASN B 1 96 ? -0.719 3.299 -23.922 1 83.44 96 ASN B CA 1
ATOM 1622 C C . ASN B 1 96 ? 0.028 4.086 -22.844 1 83.44 96 ASN B C 1
ATOM 1624 O O . ASN B 1 96 ? 1.124 4.594 -23.094 1 83.44 96 ASN B O 1
ATOM 1628 N N . VAL B 1 97 ? -0.698 4.332 -21.844 1 82.75 97 VAL B N 1
ATOM 1629 C CA . VAL B 1 97 ? -0.063 5.016 -20.719 1 82.75 97 VAL B CA 1
ATOM 1630 C C . VAL B 1 97 ? 0.333 3.996 -19.656 1 82.75 97 VAL B C 1
ATOM 1632 O O . VAL B 1 97 ? -0.461 3.125 -19.297 1 82.75 97 VAL B O 1
ATOM 1635 N N . ARG B 1 98 ? 1.494 4.137 -19.203 1 83.38 98 ARG B N 1
ATOM 1636 C CA . ARG B 1 98 ? 1.973 3.271 -18.125 1 83.38 98 ARG B CA 1
ATOM 1637 C C . ARG B 1 98 ? 1.307 3.623 -16.797 1 83.38 98 ARG B C 1
ATOM 1639 O O . ARG B 1 98 ? 1.294 4.789 -16.391 1 83.38 98 ARG B O 1
ATOM 1646 N N . ARG B 1 99 ? 0.701 2.533 -16.156 1 83.94 99 ARG B N 1
ATOM 1647 C CA . ARG B 1 99 ? 0.016 2.727 -14.883 1 83.94 99 ARG B CA 1
ATOM 1648 C C . ARG B 1 99 ? 0.575 1.793 -13.812 1 83.94 99 ARG B C 1
ATOM 1650 O O . ARG B 1 99 ? 1.092 0.719 -14.133 1 83.94 99 ARG B O 1
ATOM 1657 N N . GLN B 1 100 ? 0.605 2.453 -12.648 1 86.5 100 GLN B N 1
ATOM 1658 C CA . GLN B 1 100 ? 0.982 1.62 -11.516 1 86.5 100 GLN B CA 1
ATOM 1659 C C . GLN B 1 100 ? -0.247 0.995 -10.859 1 86.5 100 GLN B C 1
ATOM 1661 O O . GLN B 1 100 ? -1.276 1.654 -10.703 1 86.5 100 GLN B O 1
ATOM 1666 N N . ALA B 1 101 ? -0.143 -0.341 -10.688 1 89.19 101 ALA B N 1
ATOM 1667 C CA . ALA B 1 101 ? -1.164 -1.045 -9.914 1 89.19 101 ALA B CA 1
ATOM 1668 C C . ALA B 1 101 ? -0.609 -1.521 -8.578 1 89.19 101 ALA B C 1
ATOM 1670 O O . ALA B 1 101 ? 0.353 -2.291 -8.531 1 89.19 101 ALA B O 1
ATOM 1671 N N . THR B 1 102 ? -1.165 -0.987 -7.516 1 94.88 102 THR B N 1
ATOM 1672 C CA . THR B 1 102 ? -0.784 -1.428 -6.18 1 94.88 102 THR B CA 1
ATOM 1673 C C . THR B 1 102 ? -1.636 -2.613 -5.734 1 94.88 102 THR B C 1
ATOM 1675 O O . THR B 1 102 ? -2.857 -2.602 -5.898 1 94.88 102 THR B O 1
ATOM 1678 N N . THR B 1 103 ? -0.973 -3.58 -5.246 1 97 103 THR B N 1
ATOM 1679 C CA . THR B 1 103 ? -1.698 -4.734 -4.723 1 97 103 THR B CA 1
ATOM 1680 C C . THR B 1 103 ? -1.064 -5.227 -3.428 1 97 103 THR B C 1
ATOM 1682 O O . THR B 1 103 ? 0.116 -4.977 -3.172 1 97 103 THR B O 1
ATOM 1685 N N . ILE B 1 104 ? -1.908 -5.766 -2.594 1 98.44 104 ILE B N 1
ATOM 1686 C CA . ILE B 1 104 ? -1.432 -6.555 -1.463 1 98.44 104 ILE B CA 1
ATOM 1687 C C . ILE B 1 104 ? -1.382 -8.031 -1.847 1 98.44 104 ILE B C 1
ATOM 1689 O O . ILE B 1 104 ? -2.42 -8.648 -2.098 1 98.44 104 ILE B O 1
ATOM 1693 N N . VAL B 1 105 ? -0.197 -8.539 -1.922 1 97.38 105 VAL B N 1
ATOM 1694 C CA . VAL B 1 105 ? -0.018 -9.945 -2.256 1 97.38 105 VAL B CA 1
ATOM 1695 C C . VAL B 1 105 ? -0.128 -10.797 -0.991 1 97.38 105 VAL B C 1
ATOM 1697 O O . VAL B 1 105 ? 0.744 -10.734 -0.12 1 97.38 105 VAL B O 1
ATOM 1700 N N . ALA B 1 106 ? -1.145 -11.523 -0.903 1 97.5 106 ALA B N 1
ATOM 1701 C CA . ALA B 1 106 ? -1.421 -12.312 0.295 1 97.5 106 ALA B CA 1
ATOM 1702 C C . ALA B 1 106 ? -0.941 -13.75 0.126 1 97.5 106 ALA B C 1
ATOM 1704 O O . ALA B 1 106 ? -0.837 -14.25 -0.998 1 97.5 106 ALA B O 1
#

Foldseek 3Di:
DDFKDKDWFFWAFQWDWDDDPNPQIKIKTKGKDKDWDFADPPPPDPDTDIDMDIDIAIEIERDPPVRVCSNPPGGGGDTDIDMAGWDWDWDQDPVRDIDIDIHGYD/DDFKDKDWFFWAFQWDWDDDVNPQIKIKTKGKDKDWDFADPPPPDPDTDIDMDIDIAIEIERDPPVRVCSNPPGGGGDTDIDMAGWDWDWDQDPVRDIDIDIHGYD

Radius of gyration: 19.82 Å; Cα contacts (8 Å, |Δi|>4): 479; chains: 2; bounding box: 47×58×48 Å

Nearest PDB structures (foldseek):
  8uzt-assembly1_C  TM=9.331E-01  e=1.071E-14  Homo sapiens
  8uzt-assembly1_D  TM=9.241E-01  e=1.076E-13  Homo sapiens
  8uzt-assembly1_A  TM=9.709E-01  e=4.582E-13  Homo sapiens
  3pgz-assembly1_B  TM=8.680E-01  e=6.047E-11  Bartonella henselae
  3ulp-assembly1_C  TM=8.606E-01  e=1.034E-10  Plasmodium falciparum

Organism: Anas platyrhynchos (NCBI:txid8839)

InterPro domains:
  IPR000424 Primosome PriB/single-strand DNA-binding [PF00436] (2-106)
  IPR000424 Primosome PriB/single-strand DNA-binding [PS50935] (2-106)
  IPR000424 Primosome PriB/single-strand DNA-binding [cd04496] (5-106)
  IPR011344 Single-stranded DNA-binding protein [MF_00984] (2-106)
  IPR011344 Single-stranded DNA-binding protein [PIRSF002070] (1-106)
  IPR011344 Single-stranded DNA-binding protein [PTHR10302] (2-106)
  IPR011344 Single-stranded DNA-binding protein [TIGR00621] (2-106)
  IPR012340 Nucleic acid-binding, OB-fold [G3DSA:2.40.50.140] (1-106)
  IPR012340 Nucleic acid-binding, OB-fold [SSF50249] (2-106)

Solvent-accessible surface area (backbone atoms only — not comparable to full-atom values): 11456 Å² total; per-residue (Å²): 94,40,60,39,34,40,35,27,30,30,25,74,42,61,43,43,78,47,58,60,94,80,52,77,51,31,24,34,37,39,33,37,26,47,46,75,50,79,46,60,79,58,83,84,57,87,73,51,51,74,43,75,46,79,44,80,40,44,36,36,24,55,50,78,63,57,20,54,49,46,48,71,68,46,39,53,62,39,76,44,78,48,59,29,26,76,42,78,44,77,45,68,45,99,83,70,42,81,36,74,44,68,33,33,43,70,94,39,60,40,33,40,34,26,31,30,23,71,42,59,43,41,79,45,57,61,93,80,50,77,52,31,23,36,35,39,34,37,26,46,47,76,48,79,47,58,80,58,83,83,57,88,73,51,51,74,42,74,45,79,46,79,41,44,37,34,23,55,50,78,63,57,19,56,50,44,46,72,68,47,38,54,63,39,75,46,79,48,60,31,25,77,42,79,45,76,45,68,45,98,83,70,43,80,38,74,44,68,31,35,44,69

pLDDT: mean 90.22, std 12.73, range [51.34, 98.88]

Sequence (212 aa):
AMNRVQLLGRVGQDPIMRQVDGKNPVTIFSLATNEMWRTGENEEAQGGDISQKTTWHRISVFRPGLRDVTYQYVKKGSRLYVEGKLDYGEYTDKNNVRRQATTIVAAMNRVQLLGRVGQDPIMRQVDGKNPVTIFSLATNEMWRTGENEEAQGGDISQKTTWHRISVFRPGLRDVTYQYVKKGSRLYVEGKLDYGEYTDKNNVRRQATTIVA